Protein 3HG9 (pdb70)

Organism: Pseudomonas aeruginosa (NCBI:txid287)

Radius of gyration: 18.34 Å; Cα contacts (8 Å, |Δi|>4): 481; chains: 2; bounding box: 39×51×48 Å

InterPro domains:
  IPR009987 PilM, inner membrane [PF07419] (10-144)
  IPR041883 PilM protein, N-terminal domain [G3DSA:3.30.1300.90] (23-107)
  IPR041884 PilM protein, C-terminal domain [G3DSA:6.20.120.30] (108-145)

Sequence (239 aa):
LAEVDTLARSLLLYRSRLAEYAHANPGFSGSPADSALGLPAWFRKPVRLQGYIAAGTSYAFIASPPAGLAAAVDTGTESDLVGVRRNGQLVTRRLGATAIALPAPIPEGAVVAVKEGHHELAEVDTLARSLLLYRSRLAEYAHANPGFSGSPADSALGLPAWFRKPVRLQGYIAAGTSYAFIASPPAGLAAAVDTGTESDLVGVRRNGQLVTRRLGATAIALPAPIPEGAVVAVKEGHH

Secondary structure (DSSP, 8-state):
---THHHHHHHHHHHHHHHHHHTTS-S--S---STTTT--SS----TTEEEEESSS-EEEEESSPPTTHHHHHHHH---EEEEEESSSSEEETTTEEE-----TTS-TT-EEEEE----/----HHHHHHHHHHHHHHHHHHHHSS-S------TTTTT--SS----TTEEEEEETTEEEEEESSPPTTHHHHHHHTT--EEEEEEETTEEEETTTEEE-----TTS-TT-EEEEE----

Nearest PDB structures (foldseek):
  3hg9-assembly1_A  TM=1.008E+00  e=6.216E-23  Pseudomonas aeruginosa
  3hg9-assembly1_B  TM=9.850E-01  e=1.932E-17  Pseudomonas aeruginosa
  4noa-assembly1_A  TM=4.609E-01  e=2.774E+00  Pseudomonas aeruginosa PAO1
  3hg9-assembly1_B  TM=1.008E+00  e=1.496E-22  Pseudomonas aeruginosa
  3hg9-assembly1_A  TM=9.850E-01  e=1.201E-16  Pseudomonas aeruginosa

CATH classification: 3.30.1300.90 (+1 more: 6.20.120.30)

Structure (mmCIF, N/CA/C/O backbone):
data_3HG9
#
_entry.id   3HG9
#
_cell.length_a   64.516
_cell.length_b   64.516
_cell.length_c   143.134
_cell.angle_alpha   90.000
_cell.angle_beta   90.000
_cell.angle_gamma   120.000
#
_symmetry.space_group_name_H-M   'P 62'
#
loop_
_entity.id
_entity.type
_entity.pdbx_description
1 polymer PilM
2 non-polymer 'NICKEL (II) ION'
3 water water
#
loop_
_atom_site.group_PDB
_atom_site.id
_atom_site.type_symbol
_atom_site.label_atom_id
_atom_site.label_alt_id
_atom_site.label_comp_id
_atom_site.label_asym_id
_atom_site.label_entity_id
_atom_site.label_seq_id
_atom_site.pdbx_PDB_ins_code
_atom_site.Cartn_x
_atom_site.Cartn_y
_atom_site.Cartn_z
_atom_site.occupancy
_atom_site.B_iso_or_equiv
_atom_site.auth_seq_id
_atom_site.auth_comp_id
_atom_site.auth_asym_id
_atom_site.auth_atom_id
_atom_site.pdbx_PDB_model_num
ATOM 1 N N . LEU A 1 9 ? -15.409 41.648 -19.146 1.00 48.04 9 LEU A N 1
ATOM 2 C CA . LEU A 1 9 ? -16.612 42.162 -18.396 1.00 47.97 9 LEU A CA 1
ATOM 3 C C . LEU A 1 9 ? -17.347 41.052 -17.689 1.00 47.70 9 LEU A C 1
ATOM 4 O O . LEU A 1 9 ? -17.481 41.061 -16.452 1.00 47.16 9 LEU A O 1
ATOM 9 N N . ALA A 1 10 ? -17.826 40.099 -18.499 1.00 47.19 10 ALA A N 1
ATOM 10 C CA . ALA A 1 10 ? -18.841 39.152 -18.065 1.00 46.47 10 ALA A CA 1
ATOM 11 C C . ALA A 1 10 ? -18.235 37.803 -17.945 1.00 46.46 10 ALA A C 1
ATOM 12 O O . ALA A 1 10 ? -17.994 37.132 -18.960 1.00 47.05 10 ALA A O 1
ATOM 14 N N . GLU A 1 11 ? -17.979 37.407 -16.703 1.00 45.30 11 GLU A N 1
ATOM 15 C CA . GLU A 1 11 ? -17.655 36.037 -16.436 1.00 43.67 11 GLU A CA 1
ATOM 16 C C . GLU A 1 11 ? -18.497 35.532 -15.286 1.00 41.07 11 GLU A C 1
ATOM 17 O O . GLU A 1 11 ? -18.002 34.941 -14.338 1.00 40.09 11 GLU A O 1
ATOM 23 N N . VAL A 1 12 ? -19.793 35.782 -15.437 1.00 38.32 12 VAL A N 1
ATOM 24 C CA . VAL A 1 12 ? -20.828 34.913 -14.896 1.00 36.61 12 VAL A CA 1
ATOM 25 C C . VAL A 1 12 ? -20.822 33.594 -15.652 1.00 35.97 12 VAL A C 1
ATOM 26 O O . VAL A 1 12 ? -21.610 32.684 -15.317 1.00 33.75 12 VAL A O 1
ATOM 30 N N . ASP A 1 13 ? -19.951 33.523 -16.676 1.00 34.90 13 ASP A N 1
ATOM 31 C CA . ASP A 1 13 ? -19.715 32.290 -17.407 1.00 35.31 13 ASP A CA 1
ATOM 32 C C . ASP A 1 13 ? -19.211 31.168 -16.478 1.00 33.93 13 ASP A C 1
ATOM 33 O O . ASP A 1 13 ? -19.652 30.027 -16.598 1.00 34.90 13 ASP A O 1
ATOM 38 N N . THR A 1 14 ? -18.256 31.480 -15.613 1.00 31.86 14 THR A N 1
ATOM 39 C CA . THR A 1 14 ? -17.694 30.484 -14.709 1.00 31.13 14 THR A CA 1
ATOM 40 C C . THR A 1 14 ? -18.833 30.128 -13.759 1.00 31.40 14 THR A C 1
ATOM 41 O O . THR A 1 14 ? -18.851 29.020 -13.233 1.00 32.27 14 THR A O 1
ATOM 45 N N . LEU A 1 15 ? -19.813 31.026 -13.568 1.00 30.19 15 LEU A N 1
ATOM 46 C CA . LEU A 1 15 ? -20.906 30.677 -12.672 1.00 28.33 15 LEU A CA 1
ATOM 47 C C . LEU A 1 15 ? -21.917 29.805 -13.394 1.00 28.45 15 LEU A C 1
ATOM 48 O O . LEU A 1 15 ? -22.562 28.946 -12.783 1.00 27.65 15 LEU A O 1
ATOM 53 N N . ALA A 1 16 ? -22.042 30.011 -14.700 1.00 28.34 16 ALA A N 1
ATOM 54 C CA . ALA A 1 16 ? -22.937 29.193 -15.511 1.00 27.96 16 ALA A CA 1
ATOM 55 C C . ALA A 1 16 ? -22.386 27.775 -15.528 1.00 27.86 16 ALA A C 1
ATOM 56 O O . ALA A 1 16 ? -23.140 26.824 -15.289 1.00 27.87 16 ALA A O 1
ATOM 58 N N . ARG A 1 17 ? -21.088 27.645 -15.782 1.00 26.43 17 ARG A N 1
ATOM 59 C CA . ARG A 1 17 ? -20.452 26.344 -15.917 1.00 28.33 17 ARG A CA 1
ATOM 60 C C . ARG A 1 17 ? -20.584 25.506 -14.612 1.00 28.93 17 ARG A C 1
ATOM 61 O O . ARG A 1 17 ? -20.829 24.288 -14.617 1.00 28.58 17 ARG A O 1
ATOM 69 N N . SER A 1 18 ? -20.466 26.210 -13.480 1.00 28.14 18 SER A N 1
ATOM 70 C CA . SER A 1 18 ? -20.610 25.637 -12.137 1.00 27.65 18 SER A CA 1
ATOM 71 C C . SER A 1 18 ? -22.040 25.048 -11.894 1.00 26.73 18 SER A C 1
ATOM 72 O O . SER A 1 18 ? -22.230 23.955 -11.348 1.00 25.25 18 SER A O 1
ATOM 75 N N . LEU A 1 19 ? -23.046 25.801 -12.313 1.00 25.15 19 LEU A N 1
ATOM 76 C CA . LEU A 1 19 ? -24.393 25.304 -12.302 1.00 26.16 19 LEU A CA 1
ATOM 77 C C . LEU A 1 19 ? -24.553 24.049 -13.189 1.00 27.59 19 LEU A C 1
ATOM 78 O O . LEU A 1 19 ? -25.175 23.089 -12.742 1.00 27.74 19 LEU A O 1
ATOM 83 N N . LEU A 1 20 ? -23.993 24.048 -1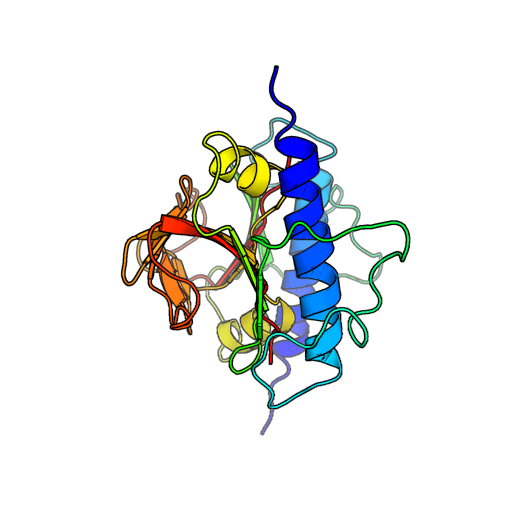4.428 1.00 28.05 20 LEU A N 1
ATOM 84 C CA . LEU A 1 20 ? -24.079 22.878 -15.361 1.00 29.25 20 LEU A CA 1
ATOM 85 C C . LEU A 1 20 ? -23.208 21.702 -14.917 1.00 29.89 20 LEU A C 1
ATOM 86 O O . LEU A 1 20 ? -23.630 20.519 -14.897 1.00 31.34 20 LEU A O 1
ATOM 91 N N . LEU A 1 21 ? -21.982 22.018 -14.555 1.00 29.61 21 LEU A N 1
ATOM 92 C CA . LEU A 1 21 ? -21.184 21.062 -13.834 1.00 30.27 21 LEU A CA 1
ATOM 93 C C . LEU A 1 21 ? -22.050 20.462 -12.706 1.00 31.28 21 LEU A C 1
ATOM 94 O O . LEU A 1 21 ? -22.188 19.200 -12.543 1.00 32.24 21 LEU A O 1
ATOM 99 N N . TYR A 1 22 ? -22.694 21.343 -11.939 1.00 31.45 22 TYR A N 1
ATOM 100 C CA . TYR A 1 22 ? -23.500 20.856 -10.794 1.00 31.43 22 TYR A CA 1
ATOM 101 C C . TYR A 1 22 ? -24.699 20.076 -11.265 1.00 30.64 22 TYR A C 1
ATOM 102 O O . TYR A 1 22 ? -24.936 19.005 -10.766 1.00 31.26 22 TYR A O 1
ATOM 111 N N . ARG A 1 23 ? -25.429 20.547 -12.279 1.00 31.93 23 ARG A N 1
ATOM 112 C CA . ARG A 1 23 ? -26.550 19.753 -12.798 1.00 31.77 23 ARG A CA 1
ATOM 113 C C . ARG A 1 23 ? -26.131 18.346 -13.303 1.00 34.14 23 ARG A C 1
ATOM 114 O O . ARG A 1 23 ? -26.840 17.339 -13.077 1.00 34.79 23 ARG A O 1
ATOM 122 N N . SER A 1 24 ? -24.961 18.246 -13.940 1.00 35.61 24 SER A N 1
ATOM 123 C CA . SER A 1 24 ? -24.491 16.913 -14.416 1.00 36.48 24 SER A CA 1
ATOM 124 C C . SER A 1 24 ? -24.400 15.808 -13.323 1.00 37.11 24 SER A C 1
ATOM 125 O O . SER A 1 24 ? -24.974 14.736 -13.519 1.00 38.19 24 SER A O 1
ATOM 128 N N . ARG A 1 25 ? -23.696 16.049 -12.201 1.00 36.86 25 ARG A N 1
ATOM 129 C CA . ARG A 1 25 ? -23.525 15.042 -11.114 1.00 37.21 25 ARG A CA 1
ATOM 130 C C . ARG A 1 25 ? -24.816 14.857 -10.326 1.00 37.57 25 ARG A C 1
ATOM 131 O O . ARG A 1 25 ? -24.955 13.918 -9.577 1.00 35.97 25 ARG A O 1
ATOM 139 N N . LEU A 1 26 ? -25.703 15.838 -10.404 1.00 38.80 26 LEU A N 1
ATOM 140 C CA . LEU A 1 26 ? -27.038 15.683 -9.905 1.00 39.91 26 LEU A CA 1
ATOM 141 C C . LEU A 1 26 ? -27.742 14.622 -10.723 1.00 41.36 26 LEU A C 1
ATOM 142 O O . LEU A 1 26 ? -28.305 13.698 -10.123 1.00 41.86 26 LEU A O 1
ATOM 147 N N . ALA A 1 27 ? -27.725 14.753 -12.067 1.00 41.58 27 ALA A N 1
ATOM 148 C CA . ALA A 1 27 ? -28.315 13.748 -12.959 1.00 42.08 27 ALA A CA 1
ATOM 149 C C . ALA A 1 27 ? -27.654 12.394 -12.705 1.00 43.37 27 ALA A C 1
ATOM 150 O O . ALA A 1 27 ? -28.331 11.405 -12.459 1.00 43.12 27 ALA A O 1
ATO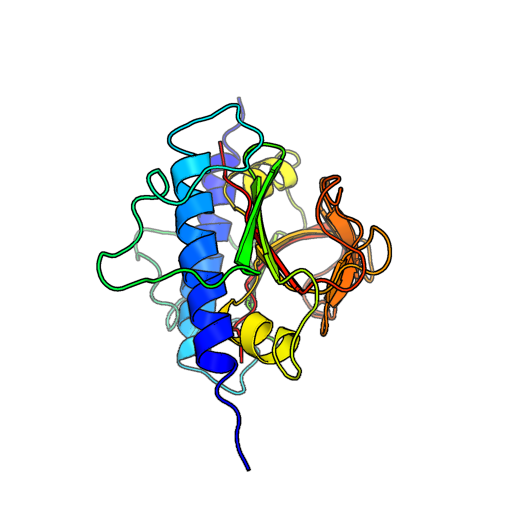M 152 N N . GLU A 1 28 ? -26.328 12.330 -12.712 1.00 44.81 28 GLU A N 1
ATOM 153 C CA . GLU A 1 28 ? -25.703 11.026 -12.532 1.00 46.61 28 GLU A CA 1
ATOM 154 C C . GLU A 1 28 ? -26.101 10.350 -11.193 1.00 46.92 28 GLU A C 1
ATOM 155 O O . GLU A 1 28 ? -25.958 9.123 -11.033 1.00 47.47 28 GLU A O 1
ATOM 161 N N . TYR A 1 29 ? -26.617 11.138 -10.252 1.00 46.68 29 TYR A N 1
ATOM 162 C CA . TYR A 1 29 ? -26.939 10.636 -8.911 1.00 46.70 29 TYR A CA 1
ATOM 163 C C . TYR A 1 29 ? -28.300 9.979 -8.966 1.00 46.11 29 TYR A C 1
ATOM 164 O O . TYR A 1 29 ? -28.458 8.829 -8.570 1.00 45.71 29 TYR A O 1
ATOM 173 N N . ALA A 1 30 ? -29.279 10.696 -9.515 1.00 46.68 30 ALA A N 1
ATOM 174 C CA . ALA A 1 30 ? -30.543 10.081 -9.931 1.00 47.15 30 ALA A CA 1
ATOM 175 C C . ALA A 1 30 ? -30.368 8.666 -10.599 1.00 48.02 30 ALA A C 1
ATOM 176 O O . ALA A 1 30 ? -30.919 7.674 -10.087 1.00 46.72 30 ALA A O 1
ATOM 178 N N . HIS A 1 31 ? -29.566 8.569 -11.679 1.00 49.65 31 HIS A N 1
ATOM 179 C CA . HIS A 1 31 ? -29.360 7.283 -12.401 1.00 51.99 31 HIS A CA 1
ATOM 180 C C . HIS A 1 31 ? -29.207 6.052 -11.462 1.00 52.37 31 HIS A C 1
ATOM 181 O O . HIS A 1 31 ? -29.600 4.935 -11.824 1.00 52.03 31 HIS A O 1
ATOM 188 N N . ALA A 1 32 ? -28.722 6.307 -10.239 1.00 53.23 32 ALA A N 1
ATOM 189 C CA . ALA A 1 32 ? -28.454 5.284 -9.218 1.00 53.58 32 ALA A CA 1
ATOM 190 C C . ALA A 1 32 ? -29.305 5.484 -7.958 1.00 53.90 32 ALA A C 1
ATOM 191 O O . ALA A 1 32 ? -29.242 4.676 -7.021 1.00 54.89 32 ALA A O 1
ATOM 193 N N . ASN A 1 33 ? -30.056 6.575 -7.893 1.00 53.75 33 ASN A N 1
ATOM 194 C CA . ASN A 1 33 ? -31.092 6.707 -6.860 1.00 53.41 33 ASN A CA 1
ATOM 195 C C . ASN A 1 33 ? -32.439 6.834 -7.510 1.00 52.94 33 ASN A C 1
ATOM 196 O O . ASN A 1 33 ? -32.974 7.941 -7.681 1.00 52.48 33 ASN A O 1
ATOM 201 N N . PRO A 1 34 ? -32.991 5.687 -7.898 1.00 52.61 34 PRO A N 1
ATOM 202 C CA . PRO A 1 34 ? -34.338 5.747 -8.411 1.00 52.67 34 PRO A CA 1
ATOM 203 C C . PRO A 1 34 ? -35.271 6.182 -7.242 1.00 53.01 34 PRO A C 1
ATOM 204 O O . PRO A 1 34 ? -34.795 6.365 -6.123 1.00 53.01 34 PRO A O 1
ATOM 208 N N . GLY A 1 35 ? -36.569 6.345 -7.514 1.00 53.44 35 GLY A N 1
ATOM 209 C CA . GLY A 1 35 ? -37.557 6.811 -6.550 1.00 53.22 35 GLY A CA 1
ATOM 210 C C . GLY A 1 35 ? -37.057 7.662 -5.396 1.00 53.40 35 GLY A C 1
ATOM 211 O O . GLY A 1 35 ? -37.257 7.296 -4.227 1.00 53.39 35 GLY A O 1
ATOM 212 N N . PHE A 1 36 ? -36.410 8.785 -5.720 1.00 53.14 36 PHE A N 1
ATOM 213 C CA . PHE A 1 36 ? -35.896 9.724 -4.713 1.00 52.75 36 PHE A CA 1
ATOM 214 C C . PHE A 1 36 ? -36.196 11.141 -5.152 1.00 51.76 36 PHE A C 1
ATOM 215 O O . PHE A 1 36 ? -36.510 11.347 -6.319 1.00 52.12 36 PHE A O 1
ATOM 223 N N . SER A 1 37 ? -36.074 12.099 -4.219 1.00 50.26 37 SER A N 1
ATOM 224 C CA . SER A 1 37 ? -36.374 13.521 -4.472 1.00 48.15 37 SER A CA 1
ATOM 225 C C . SER A 1 37 ? -35.767 14.456 -3.403 1.00 47.20 37 SER A C 1
ATOM 226 O O . SER A 1 37 ? -36.320 14.605 -2.343 1.00 46.77 37 SER A O 1
ATOM 229 N N . GLY A 1 38 ? -34.623 15.081 -3.684 1.00 47.47 38 GLY A N 1
ATOM 230 C CA . GLY A 1 38 ? -33.778 15.593 -2.584 1.00 47.52 38 GLY A CA 1
ATOM 231 C C . GLY A 1 38 ? -33.072 16.921 -2.643 1.00 46.78 38 GLY A C 1
ATOM 232 O O . GLY A 1 38 ? -33.636 17.893 -3.102 1.00 47.35 38 GLY A O 1
ATOM 233 N N . SER A 1 39 ? -31.883 16.957 -2.036 1.00 46.28 39 SER A N 1
ATOM 234 C CA . SER A 1 39 ? -30.741 17.858 -2.395 1.00 45.06 39 SER A CA 1
ATOM 235 C C . SER A 1 39 ? -29.405 17.113 -2.047 1.00 44.13 39 SER A C 1
ATOM 236 O O . SER A 1 39 ? -28.433 17.648 -1.472 1.00 42.76 39 SER A O 1
ATOM 239 N N . PRO A 1 40 ? -29.347 15.865 -2.518 1.00 43.66 40 PRO A N 1
ATOM 240 C CA . PRO A 1 40 ? -28.563 14.665 -2.200 1.00 44.46 40 PRO A CA 1
ATOM 241 C C . PRO A 1 40 ? -27.519 14.765 -1.055 1.00 45.47 40 PRO A C 1
ATOM 242 O O . PRO A 1 40 ? -27.351 13.792 -0.308 1.00 46.05 40 PRO A O 1
ATOM 246 N N . ALA A 1 41 ? -26.900 15.952 -0.932 1.00 46.42 41 ALA A N 1
ATOM 247 C CA . ALA A 1 41 ? -25.714 16.324 -0.064 1.00 46.93 41 ALA A CA 1
ATOM 248 C C . ALA A 1 41 ? -24.623 16.656 -1.047 1.00 46.27 41 ALA A C 1
ATOM 249 O O . ALA A 1 41 ? -24.785 16.407 -2.198 1.00 47.18 41 ALA A O 1
ATOM 251 N N . ASP A 1 42 ? -23.547 17.271 -0.628 1.00 47.24 42 ASP A N 1
ATOM 252 C CA . ASP A 1 42 ? -22.432 17.457 -1.563 1.00 48.35 42 ASP A CA 1
ATOM 253 C C . ASP A 1 42 ? -21.382 16.313 -1.512 1.00 48.46 42 ASP A C 1
ATOM 254 O O . ASP A 1 42 ? -20.808 15.946 -2.539 1.00 48.29 42 ASP A O 1
ATOM 259 N N . SER A 1 43 ? -21.180 15.739 -0.325 1.00 48.41 43 SER A N 1
ATOM 260 C CA . SER A 1 43 ? -20.778 14.337 -0.259 1.00 48.79 43 SER A CA 1
ATOM 261 C C . SER A 1 43 ? -21.961 13.508 -0.800 1.00 49.06 43 SER A C 1
ATOM 262 O O . SER A 1 43 ? -23.137 13.922 -0.654 1.00 50.78 43 SER A O 1
ATOM 265 N N . ALA A 1 44 ? -21.668 12.343 -1.398 1.00 48.06 44 ALA A N 1
ATOM 266 C CA . ALA A 1 44 ? -22.657 11.498 -2.103 1.00 46.14 44 ALA A CA 1
ATOM 267 C C . ALA A 1 44 ? -22.728 11.912 -3.575 1.00 46.49 44 ALA A C 1
ATOM 268 O O . ALA A 1 44 ? -22.857 11.052 -4.451 1.00 46.79 44 ALA A O 1
ATOM 270 N N . LEU A 1 45 ? -22.610 13.217 -3.857 1.00 46.76 45 LEU A N 1
ATOM 271 C CA . LEU A 1 45 ? -22.590 13.741 -5.270 1.00 46.24 45 LEU A CA 1
ATOM 272 C C . LEU A 1 45 ? -21.355 13.479 -6.115 1.00 47.21 45 LEU A C 1
ATOM 273 O O . LEU A 1 45 ? -21.491 13.319 -7.330 1.00 48.55 45 LEU A O 1
ATOM 278 N N . GLY A 1 46 ? -20.157 13.492 -5.531 1.00 48.02 46 GLY A N 1
ATOM 279 C CA . GLY A 1 46 ? -18.938 13.110 -6.309 1.00 47.67 46 GLY A CA 1
ATOM 280 C C . GLY A 1 46 ? -18.195 14.279 -6.972 1.00 48.17 46 GLY A C 1
ATOM 281 O O . GLY A 1 46 ? -17.247 14.082 -7.765 1.00 48.44 46 GLY A O 1
ATOM 282 N N . LEU A 1 47 ? -18.640 15.494 -6.635 1.00 47.46 47 LEU A N 1
ATOM 283 C CA . LEU A 1 47 ? -18.101 16.722 -7.152 1.00 46.86 47 LEU A CA 1
ATOM 284 C C . LEU A 1 47 ? -16.603 16.969 -6.801 1.00 46.48 47 LEU A C 1
ATOM 285 O O . LEU A 1 47 ? -16.207 16.798 -5.658 1.00 47.19 47 LEU A O 1
ATOM 290 N N . PRO A 1 48 ? -15.800 17.428 -7.794 1.00 45.68 48 PRO A N 1
ATOM 291 C CA . PRO A 1 48 ? -14.337 17.551 -7.942 1.00 44.86 48 PRO A CA 1
ATOM 292 C C . PRO A 1 48 ? -13.484 17.471 -6.705 1.00 44.26 48 PRO A C 1
ATOM 293 O O . PRO A 1 48 ? -12.436 16.762 -6.694 1.00 44.99 48 PRO A O 1
ATOM 297 N N . ALA A 1 49 ? -13.889 18.223 -5.691 1.00 43.26 49 ALA A N 1
ATOM 298 C CA . ALA A 1 49 ? -13.175 18.274 -4.401 1.00 42.49 49 ALA A CA 1
ATOM 299 C C . ALA A 1 49 ? -12.548 19.645 -4.284 1.00 41.11 49 ALA A C 1
ATOM 300 O O . ALA A 1 49 ? -12.653 20.281 -3.238 1.00 39.85 49 ALA A O 1
ATOM 302 N N . TRP A 1 50 ? -11.896 20.062 -5.385 1.00 40.41 50 TRP A N 1
ATOM 303 C CA . TRP A 1 50 ? -11.380 21.435 -5.603 1.00 38.91 50 TRP A CA 1
ATOM 304 C C . TRP A 1 50 ? -12.468 22.488 -5.885 1.00 38.40 50 TRP A C 1
ATOM 305 O O . TRP A 1 50 ? -12.211 23.692 -5.844 1.00 38.43 50 TRP A O 1
ATOM 316 N N . PHE A 1 51 ? -13.667 22.007 -6.188 1.00 37.88 51 PHE A N 1
ATOM 317 C CA . PHE A 1 51 ? -14.861 22.815 -6.528 1.00 37.25 51 PHE A CA 1
ATOM 318 C C . PHE A 1 51 ? -15.633 23.102 -5.300 1.00 37.01 51 PHE A C 1
ATOM 319 O O . PHE A 1 51 ? -16.039 22.152 -4.562 1.00 36.29 51 PHE A O 1
ATOM 327 N N . ARG A 1 52 ? -15.853 24.391 -5.087 1.00 36.55 52 ARG A N 1
ATOM 328 C CA . ARG A 1 52 ? -16.460 24.843 -3.844 1.00 37.64 52 ARG A CA 1
ATOM 329 C C . ARG A 1 52 ? -17.803 25.501 -4.219 1.00 37.54 52 ARG A C 1
ATOM 330 O O . ARG A 1 52 ? -17.812 26.565 -4.864 1.00 37.39 52 ARG A O 1
ATOM 338 N N . LYS A 1 53 ? -18.919 24.819 -3.858 1.00 37.29 53 LYS A N 1
ATOM 339 C CA . LYS A 1 53 ? -20.256 25.101 -4.416 1.00 37.43 53 LYS A CA 1
ATOM 340 C C . LYS A 1 53 ? -20.851 26.360 -3.784 1.00 37.42 53 LYS A C 1
ATOM 341 O O . LYS A 1 53 ? -21.205 26.348 -2.607 1.00 36.89 53 LYS A O 1
ATOM 347 N N . PRO A 1 54 ? -20.983 27.448 -4.570 1.00 36.73 54 PRO A N 1
ATOM 348 C CA . PRO A 1 54 ? -21.559 28.657 -4.025 1.00 36.07 54 PRO A CA 1
ATOM 349 C C . PRO A 1 54 ? -22.954 28.399 -3.410 1.00 36.39 54 PRO A C 1
ATOM 350 O O . PRO A 1 54 ? -23.986 28.413 -4.105 1.00 37.20 54 PRO A O 1
ATOM 354 N N . VAL A 1 55 ? -23.010 28.153 -2.115 1.00 35.48 55 VAL A N 1
ATOM 355 C CA . VAL A 1 55 ? -24.297 28.200 -1.455 1.00 35.00 55 VAL A CA 1
ATOM 356 C C . VAL A 1 55 ? -25.120 29.252 -2.219 1.00 34.97 55 VAL A C 1
ATOM 357 O O . VAL A 1 55 ? -24.622 30.346 -2.393 1.00 36.77 55 VAL A O 1
ATOM 361 N N . ARG A 1 56 ? -26.327 28.929 -2.689 1.00 32.85 56 ARG A N 1
ATOM 362 C CA . ARG A 1 56 ? -27.154 29.768 -3.597 1.00 33.06 56 ARG A CA 1
ATOM 363 C C . ARG A 1 56 ? -27.322 29.012 -4.938 1.00 33.88 56 ARG A C 1
ATOM 364 O O . ARG A 1 56 ? -28.277 29.241 -5.708 1.00 35.06 56 ARG A O 1
ATOM 372 N N . LEU A 1 57 ? -26.413 28.076 -5.153 1.00 31.73 57 LEU A N 1
ATOM 373 C CA . LEU A 1 57 ? -26.520 27.083 -6.184 1.00 31.65 57 LEU A CA 1
ATOM 374 C C . LEU A 1 57 ? -27.129 25.818 -5.595 1.00 30.37 57 LEU A C 1
ATOM 375 O O . LEU A 1 57 ? -26.433 25.001 -4.957 1.00 29.86 57 LEU A O 1
ATOM 380 N N . GLN A 1 58 ? -28.410 25.631 -5.836 1.00 29.15 58 GLN A N 1
ATOM 381 C CA . GLN A 1 58 ? -29.123 24.518 -5.222 1.00 29.16 58 GLN A CA 1
ATOM 382 C C . GLN A 1 58 ? -29.555 23.430 -6.148 1.00 28.99 58 GLN A C 1
ATOM 383 O O . GLN A 1 58 ? -29.627 23.596 -7.327 1.00 28.27 58 GLN A O 1
ATOM 389 N N . GLY A 1 59 ? -29.912 22.286 -5.605 1.00 31.65 59 GLY A N 1
ATOM 390 C CA . GLY A 1 59 ? -30.449 21.230 -6.473 1.00 32.87 59 GLY A CA 1
ATOM 391 C C . GLY A 1 59 ? -31.537 20.355 -5.906 1.00 34.23 59 GLY A C 1
ATOM 392 O O . GLY A 1 59 ? -31.689 20.239 -4.684 1.00 34.10 59 GLY A O 1
ATOM 393 N N . TYR A 1 60 ? -32.305 19.753 -6.814 1.00 35.64 60 TYR A N 1
ATOM 394 C CA . TYR A 1 60 ? -33.454 18.944 -6.456 1.00 37.09 60 TYR A CA 1
ATOM 395 C C . TYR A 1 60 ? -33.804 17.892 -7.482 1.00 38.34 60 TYR A C 1
ATOM 396 O O . TYR A 1 60 ? -34.171 18.215 -8.600 1.00 39.63 60 TYR A O 1
ATOM 405 N N . ILE A 1 61 ? -33.757 16.635 -7.072 1.00 39.42 61 ILE A N 1
ATOM 406 C CA . ILE A 1 61 ? -34.302 15.543 -7.852 1.00 40.30 61 ILE A CA 1
ATOM 407 C C . ILE A 1 61 ? -35.733 15.257 -7.412 1.00 42.38 61 ILE A C 1
ATOM 408 O O . ILE A 1 61 ? -35.984 15.009 -6.227 1.00 41.77 61 ILE A O 1
ATOM 413 N N . ALA A 1 62 ? -36.657 15.311 -8.378 1.00 44.04 62 ALA A N 1
ATOM 414 C CA . ALA A 1 62 ? -38.099 15.260 -8.142 1.00 45.15 62 ALA A CA 1
ATOM 415 C C . ALA A 1 62 ? -38.654 14.258 -9.110 1.00 46.23 62 ALA A C 1
ATOM 416 O O . ALA A 1 62 ? -38.418 14.389 -10.324 1.00 46.99 62 ALA A O 1
ATOM 418 N N . ALA A 1 63 ? -39.377 13.265 -8.582 1.00 46.81 63 ALA A N 1
ATOM 419 C CA . ALA A 1 63 ? -39.707 12.001 -9.273 1.00 46.47 63 ALA A CA 1
ATOM 420 C C . ALA A 1 63 ? -38.443 11.363 -9.881 1.00 47.03 63 ALA A C 1
ATOM 421 O O . ALA A 1 63 ? -38.271 10.106 -9.871 1.00 47.57 63 ALA A O 1
ATOM 423 N N . GLY A 1 64 ? -37.551 12.255 -10.346 1.00 45.40 64 GLY A N 1
ATOM 424 C CA . GLY A 1 64 ? -36.437 11.947 -11.257 1.00 43.82 64 GLY A CA 1
ATOM 425 C C . GLY A 1 64 ? -36.475 12.969 -12.409 1.00 42.38 64 GLY A C 1
ATOM 426 O O . GLY A 1 64 ? -37.493 13.061 -13.171 1.00 42.96 64 GLY A O 1
ATOM 427 N N . THR A 1 65 ? -35.383 13.705 -12.558 1.00 38.92 65 THR A N 1
ATOM 428 C CA . THR A 1 65 ? -35.394 14.986 -13.241 1.00 37.65 65 THR A CA 1
ATOM 429 C C . THR A 1 65 ? -34.653 16.059 -12.426 1.00 36.97 65 THR A C 1
ATOM 430 O O . THR A 1 65 ? -35.162 16.617 -11.438 1.00 38.03 65 THR A O 1
ATOM 434 N N . SER A 1 66 ? -33.422 16.319 -12.825 1.00 34.98 66 SER A N 1
ATOM 435 C CA . SER A 1 66 ? -32.582 17.241 -12.103 1.00 33.63 66 SER A CA 1
ATOM 436 C C . SER A 1 66 ? -32.884 18.660 -12.435 1.00 32.93 66 SER A C 1
ATOM 437 O O . SER A 1 66 ? -32.970 19.019 -13.597 1.00 30.78 66 SER A O 1
ATOM 440 N N . TYR A 1 67 ? -32.992 19.460 -11.366 1.00 32.35 67 TYR A N 1
ATOM 441 C CA . TYR A 1 67 ? -33.217 20.868 -11.452 1.00 32.46 67 TYR A CA 1
ATOM 442 C C . TYR A 1 67 ? -32.049 21.463 -10.693 1.00 33.87 67 TYR A C 1
ATOM 443 O O . TYR A 1 67 ? -31.796 21.102 -9.544 1.00 33.57 67 TYR A O 1
ATOM 452 N N . ALA A 1 68 ? -31.295 22.341 -11.339 1.00 34.54 68 ALA A N 1
ATOM 453 C CA . ALA A 1 68 ? -30.232 23.051 -10.640 1.00 34.28 68 ALA A CA 1
ATOM 454 C C . ALA A 1 68 ? -30.566 24.544 -10.747 1.00 34.55 68 ALA A C 1
ATOM 455 O O . ALA A 1 68 ? -30.925 25.014 -11.864 1.00 34.62 68 ALA A O 1
ATOM 457 N N . PHE A 1 69 ? -30.496 25.277 -9.631 1.00 33.86 69 PHE A N 1
ATOM 458 C CA . PHE A 1 69 ? -30.958 26.634 -9.674 1.00 34.33 69 PHE A CA 1
ATOM 459 C C . PHE A 1 69 ? -30.242 27.631 -8.851 1.00 35.51 69 PHE A C 1
ATOM 460 O O . PHE A 1 69 ? -29.541 27.288 -7.905 1.00 34.82 69 PHE A O 1
ATOM 468 N N . ILE A 1 70 ? -30.445 28.878 -9.254 1.00 36.40 70 ILE A N 1
ATOM 469 C CA . ILE A 1 70 ? -29.942 30.029 -8.547 1.00 38.04 70 ILE A CA 1
ATOM 470 C C . ILE A 1 70 ? -31.067 31.037 -8.337 1.00 39.40 70 ILE A C 1
ATOM 471 O O . ILE A 1 70 ? -31.464 31.735 -9.243 1.00 39.98 70 ILE A O 1
ATOM 476 N N . ALA A 1 71 ? -31.522 31.115 -7.104 1.00 42.42 71 ALA A N 1
ATOM 477 C CA . ALA A 1 71 ? -32.671 31.920 -6.685 1.00 45.36 71 ALA A CA 1
ATOM 478 C C . ALA A 1 71 ? -32.603 33.479 -6.794 1.00 46.72 71 ALA A C 1
ATOM 479 O O . ALA A 1 71 ? -33.623 34.137 -7.019 1.00 48.08 71 ALA A O 1
ATOM 481 N N . SER A 1 72 ? -31.441 34.089 -6.649 1.00 48.13 72 SER A N 1
ATOM 482 C CA . SER A 1 72 ? -31.427 35.557 -6.739 1.00 48.74 72 SER A CA 1
ATOM 483 C C . SER A 1 72 ? -30.471 35.913 -7.820 1.00 47.93 72 SER A C 1
ATOM 484 O O . SER A 1 72 ? -29.522 36.648 -7.595 1.00 48.47 72 SER A O 1
ATOM 487 N N . PRO A 1 73 ? -30.739 35.414 -9.023 1.00 48.02 73 PRO A N 1
ATOM 488 C CA . PRO A 1 73 ? -29.628 35.200 -9.933 1.00 46.79 73 PRO A CA 1
ATOM 489 C C . PRO A 1 73 ? -29.137 36.509 -10.569 1.00 46.28 73 PRO A C 1
ATOM 490 O O . PRO A 1 73 ? -29.948 37.310 -11.015 1.00 46.77 73 PRO A O 1
ATOM 494 N N . PRO A 1 74 ? -27.811 36.754 -10.544 1.00 45.88 74 PRO A N 1
ATOM 495 C CA . PRO A 1 74 ? -27.167 37.880 -11.200 1.00 45.44 74 PRO A CA 1
ATOM 496 C C . PRO A 1 74 ? -27.616 38.009 -12.616 1.00 45.52 74 PRO A C 1
ATOM 497 O O . PRO A 1 74 ? -27.664 37.007 -13.331 1.00 46.41 74 PRO A O 1
ATOM 501 N N . ALA A 1 75 ? -27.935 39.219 -13.054 1.00 45.74 75 ALA A N 1
ATOM 502 C CA . ALA A 1 75 ? -28.298 39.388 -14.454 1.00 45.98 75 ALA A CA 1
ATOM 503 C C . ALA A 1 75 ? -27.090 38.922 -15.264 1.00 45.74 75 ALA A C 1
ATOM 504 O O . ALA A 1 75 ? -25.976 38.893 -14.734 1.00 46.07 75 ALA A O 1
ATOM 506 N N . GLY A 1 76 ? -27.298 38.502 -16.513 1.00 46.05 76 GLY A N 1
ATOM 507 C CA . GLY A 1 76 ? -26.207 37.860 -17.311 1.00 44.90 76 GLY A CA 1
ATOM 508 C C . GLY A 1 76 ? -26.177 36.328 -17.208 1.00 43.76 76 GLY A C 1
ATOM 509 O O . GLY A 1 76 ? -25.707 35.655 -18.095 1.00 44.27 76 GLY A O 1
ATOM 510 N N . LEU A 1 77 ? -26.721 35.777 -16.144 1.00 43.82 77 LEU A N 1
ATOM 511 C CA . LEU A 1 77 ? -26.663 34.327 -15.904 1.00 44.55 77 LEU A CA 1
ATOM 5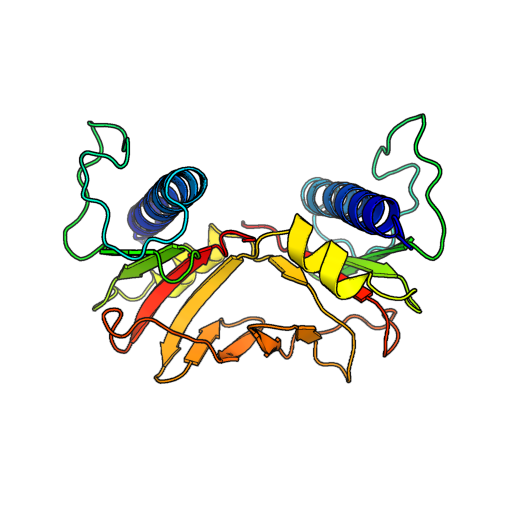12 C C . LEU A 1 77 ? -27.659 33.519 -16.751 1.00 44.99 77 LEU A C 1
ATOM 513 O O . LEU A 1 77 ? -27.274 32.454 -17.302 1.00 45.79 77 LEU A O 1
ATOM 518 N N . ALA A 1 78 ? -28.909 34.015 -16.864 1.00 44.02 78 ALA A N 1
ATOM 519 C CA . ALA A 1 78 ? -29.950 33.405 -17.762 1.00 42.34 78 ALA A CA 1
ATOM 520 C C . ALA A 1 78 ? -29.375 33.098 -19.099 1.00 41.43 78 ALA A C 1
ATOM 521 O O . ALA A 1 78 ? -29.486 31.965 -19.572 1.00 42.32 78 ALA A O 1
ATOM 523 N N . ALA A 1 79 ? -28.749 34.122 -19.675 1.00 40.07 79 ALA A N 1
ATOM 524 C CA . ALA A 1 79 ? -28.004 34.067 -20.927 1.00 39.33 79 ALA A CA 1
ATOM 525 C C . ALA A 1 79 ? -26.820 33.124 -20.857 1.00 39.73 79 ALA A C 1
ATOM 526 O O . ALA A 1 79 ? -26.677 32.213 -21.718 1.00 39.11 79 ALA A O 1
ATOM 528 N N . ALA A 1 80 ? -25.980 33.301 -19.826 1.00 39.80 80 ALA A N 1
ATOM 529 C CA . ALA A 1 80 ? -24.773 32.463 -19.746 1.00 40.16 80 ALA A CA 1
ATOM 530 C C . ALA A 1 80 ? -25.134 30.988 -19.669 1.00 40.22 80 ALA A C 1
ATOM 531 O O . ALA A 1 80 ? -24.410 30.145 -20.198 1.00 40.85 80 ALA A O 1
ATOM 533 N N . VAL A 1 81 ? -26.275 30.663 -19.076 1.00 40.46 81 VAL A N 1
ATOM 534 C CA . VAL A 1 81 ? -26.577 29.243 -18.911 1.00 40.04 81 VAL A CA 1
ATOM 535 C C . VAL A 1 81 ? -27.195 28.647 -20.158 1.00 41.17 81 VAL A C 1
ATOM 536 O O . VAL A 1 81 ? -26.929 27.491 -20.544 1.00 40.94 81 VAL A O 1
ATOM 540 N N . ASP A 1 82 ? -28.039 29.442 -20.777 1.00 42.14 82 ASP A N 1
ATOM 541 C CA . ASP A 1 82 ? -28.820 28.985 -21.889 1.00 43.91 82 ASP A CA 1
ATOM 542 C C . ASP A 1 82 ? -27.765 28.644 -22.963 1.00 44.44 82 ASP A C 1
ATOM 543 O O . ASP A 1 82 ? -27.721 27.541 -23.535 1.00 44.67 82 ASP A O 1
ATOM 548 N N . THR A 1 83 ? -26.834 29.562 -23.132 1.00 44.74 83 THR A N 1
ATOM 549 C CA . THR A 1 83 ? -25.755 29.454 -24.116 1.00 45.95 83 THR A CA 1
ATOM 550 C C . THR A 1 83 ? -24.731 28.275 -23.936 1.00 45.57 83 THR A C 1
ATOM 551 O O . THR A 1 83 ? -24.155 27.768 -24.901 1.00 45.10 83 THR A O 1
ATOM 555 N N . GLY A 1 84 ? -24.486 27.840 -22.703 1.00 45.43 84 GLY A N 1
ATOM 556 C CA . GLY A 1 84 ? -23.573 26.713 -22.465 1.00 44.32 84 GLY A CA 1
ATOM 557 C C . GLY A 1 84 ? -24.286 25.369 -22.511 1.00 44.70 84 GLY A C 1
ATOM 558 O O . GLY A 1 84 ? -23.641 24.296 -22.361 1.00 43.91 84 GLY A O 1
ATOM 559 N N . THR A 1 85 ? -25.613 25.417 -22.680 1.00 44.72 85 THR A N 1
ATOM 560 C CA . THR A 1 85 ? -26.435 24.201 -22.826 1.00 45.44 85 THR A CA 1
ATOM 561 C C . THR A 1 85 ? -26.968 24.071 -24.240 1.00 46.02 85 THR A C 1
ATOM 562 O O . THR A 1 85 ? -27.012 25.050 -25.019 1.00 46.51 85 THR A O 1
ATOM 566 N N . GLU A 1 86 ? -27.423 22.880 -24.580 1.00 45.65 86 GLU A N 1
ATOM 567 C CA . GLU A 1 86 ? -28.089 22.817 -25.832 1.00 46.44 86 GLU A CA 1
ATOM 568 C C . GLU A 1 86 ? -29.598 23.013 -25.633 1.00 45.71 86 GLU A C 1
ATOM 569 O O . GLU A 1 86 ? -30.109 24.188 -25.730 1.00 47.08 86 GLU A O 1
ATOM 575 N N . SER A 1 87 ? -30.284 21.911 -25.311 1.00 42.38 87 SER A N 1
ATOM 576 C CA . SER A 1 87 ? -31.757 21.869 -25.287 1.00 39.37 87 SER A CA 1
ATOM 577 C C . SER A 1 87 ? -32.167 20.773 -26.255 1.00 37.50 87 SER A C 1
ATOM 578 O O . SER A 1 87 ? -31.552 20.579 -27.321 1.00 35.39 87 SER A O 1
ATOM 581 N N . ASP A 1 88 ? -33.137 19.977 -25.823 1.00 35.21 88 ASP A N 1
ATOM 582 C CA . ASP A 1 88 ? -33.351 18.705 -26.480 1.00 34.13 88 ASP A CA 1
ATOM 583 C C . ASP A 1 88 ? -34.714 18.334 -26.103 1.00 32.43 88 ASP A C 1
ATOM 584 O O . ASP A 1 88 ? -34.960 18.137 -24.917 1.00 33.30 88 ASP A O 1
ATOM 589 N N . LEU A 1 89 ? -35.581 18.231 -27.102 1.00 30.47 89 LEU A N 1
ATOM 590 C CA . LEU A 1 89 ? -36.967 17.891 -26.881 1.00 31.26 89 LEU A CA 1
ATOM 591 C C . LEU A 1 89 ? -37.461 16.871 -27.844 1.00 31.64 89 LEU A C 1
ATOM 592 O O . LEU A 1 89 ? -36.812 16.622 -28.887 1.00 33.36 89 LEU A O 1
ATOM 597 N N . VAL A 1 90 ? -38.615 16.299 -27.493 1.00 30.76 90 VAL A N 1
ATOM 598 C CA . VAL A 1 90 ? -39.327 15.341 -28.319 1.00 31.06 90 VAL A CA 1
ATOM 599 C C . VAL A 1 90 ? -40.831 15.674 -28.327 1.00 31.74 90 VAL A C 1
ATOM 600 O O . VAL A 1 90 ? -41.423 15.910 -27.238 1.00 31.24 90 VAL A O 1
ATOM 604 N N . GLY A 1 91 ? -41.449 15.684 -29.512 1.00 31.93 91 GLY A N 1
ATOM 605 C CA . GLY A 1 91 ? -42.923 15.520 -29.584 1.00 34.35 91 GLY A CA 1
ATOM 606 C C . GLY A 1 91 ? -43.525 15.331 -30.985 1.00 36.22 91 GLY A C 1
ATOM 607 O O . GLY A 1 91 ? -42.937 14.659 -31.847 1.00 35.78 91 GLY A O 1
ATOM 608 N N . VAL A 1 92 ? -44.702 15.913 -31.229 1.00 37.84 92 VAL A N 1
ATOM 609 C CA . VAL A 1 92 ? -45.375 15.770 -32.546 1.00 39.36 92 VAL A CA 1
ATOM 610 C C . VAL A 1 92 ? -45.824 17.119 -33.018 1.00 40.97 92 VAL A C 1
ATOM 611 O O . VAL A 1 92 ? -46.212 17.956 -32.185 1.00 41.50 92 VAL A O 1
ATOM 615 N N . ARG A 1 93 ? -45.761 17.342 -34.329 1.00 43.06 93 ARG A N 1
ATOM 616 C CA . ARG A 1 93 ? -46.229 18.624 -34.908 1.00 46.02 93 ARG A CA 1
ATOM 617 C C . ARG A 1 93 ? -47.776 18.814 -34.834 1.00 48.04 93 ARG A C 1
ATOM 618 O O . ARG A 1 93 ? -48.538 18.145 -35.578 1.00 49.41 93 ARG A O 1
ATOM 626 N N . ARG A 1 94 ? -48.232 19.716 -33.950 1.00 49.52 94 ARG A N 1
ATOM 627 C CA . ARG A 1 94 ? -49.673 20.053 -33.820 1.00 50.94 94 ARG A CA 1
ATOM 628 C C . ARG A 1 94 ? -49.972 21.277 -32.928 1.00 52.80 94 ARG A C 1
ATOM 629 O O . ARG A 1 94 ? -49.905 21.218 -31.683 1.00 53.24 94 ARG A O 1
ATOM 637 N N . ASN A 1 95 ? -50.262 22.415 -33.555 1.00 54.33 95 ASN A N 1
ATOM 638 C CA . ASN A 1 95 ? -50.039 22.607 -34.969 1.00 54.79 95 ASN A CA 1
ATOM 639 C C . ASN A 1 95 ? -49.157 23.830 -35.076 1.00 54.95 95 ASN A C 1
ATOM 640 O O . ASN A 1 95 ? -49.529 24.925 -34.623 1.00 55.33 95 ASN A O 1
ATOM 645 N N . GLY A 1 96 ? -47.979 23.627 -35.654 1.00 54.73 96 GLY A N 1
ATOM 646 C CA . GLY A 1 96 ? -46.931 24.641 -35.647 1.00 54.55 96 GLY A CA 1
ATOM 647 C C . GLY A 1 96 ? -46.199 24.634 -34.319 1.00 53.95 96 GLY A C 1
ATOM 648 O O . GLY A 1 96 ? -45.050 25.114 -34.222 1.00 54.80 96 GLY A O 1
ATOM 649 N N . GLN A 1 97 ? -46.879 24.079 -33.307 1.00 52.40 97 GLN A N 1
ATOM 650 C CA . GLN A 1 97 ? -46.350 23.918 -31.931 1.00 50.61 97 GLN A CA 1
ATOM 651 C C . GLN A 1 97 ? -45.902 22.490 -31.740 1.00 49.70 97 GLN A C 1
ATOM 652 O O . GLN A 1 97 ? -46.504 21.554 -32.325 1.00 49.20 97 GLN A O 1
ATOM 658 N N . LEU A 1 98 ? -44.905 22.301 -30.885 1.00 48.39 98 LEU A N 1
ATOM 659 C CA . LEU A 1 98 ? -44.489 20.933 -30.533 1.00 48.22 98 LEU A CA 1
ATOM 660 C C . LEU A 1 98 ? -45.269 20.399 -29.367 1.00 47.82 98 LEU A C 1
ATOM 661 O O . LEU A 1 98 ? -45.331 21.028 -28.330 1.00 48.57 98 LEU A O 1
ATOM 666 N N . VAL A 1 99 ? -45.845 19.221 -29.527 1.00 47.94 99 VAL A N 1
ATOM 667 C CA . VAL A 1 99 ? -46.699 18.669 -28.501 1.00 47.64 99 VAL A CA 1
ATOM 668 C C . VAL A 1 99 ? -45.930 17.586 -27.819 1.00 48.86 99 VAL A C 1
ATOM 669 O O . VAL A 1 99 ? -45.629 16.564 -28.405 1.00 48.50 99 VAL A O 1
ATOM 673 N N . THR A 1 100 ? -45.600 17.795 -26.563 1.00 50.35 100 THR A N 1
ATOM 674 C CA . THR A 1 100 ? -44.821 16.794 -25.891 1.00 51.81 100 THR A CA 1
ATOM 675 C C . THR A 1 100 ? -45.396 16.395 -24.537 1.00 53.06 100 THR A C 1
ATOM 676 O O . THR A 1 100 ? -45.752 17.253 -23.690 1.00 54.09 100 THR A O 1
ATOM 680 N N . ARG A 1 101 ? -45.501 15.095 -24.325 1.00 53.32 101 ARG A N 1
ATOM 681 C CA . ARG A 1 101 ? -45.999 14.641 -23.055 1.00 54.45 101 ARG A CA 1
ATOM 682 C C . ARG A 1 101 ? -45.078 15.056 -21.897 1.00 55.54 101 ARG A C 1
ATOM 683 O O . ARG A 1 101 ? -43.886 15.340 -22.081 1.00 55.40 101 ARG A O 1
ATOM 691 N N . ARG A 1 102 ? -45.674 15.094 -20.705 1.00 56.75 102 ARG A N 1
ATOM 692 C CA . ARG A 1 102 ? -45.027 15.521 -19.453 1.00 57.57 102 ARG A CA 1
ATOM 693 C C . ARG A 1 102 ? -44.634 16.997 -19.455 1.00 57.43 102 ARG A C 1
ATOM 694 O O . ARG A 1 102 ? -44.251 17.523 -18.371 1.00 58.89 102 ARG A O 1
ATOM 702 N N . LEU A 1 103 ? -44.760 17.662 -20.622 1.00 55.41 103 LEU A N 1
ATOM 703 C CA . LEU A 1 103 ? -44.226 19.024 -20.818 1.00 53.94 103 LEU A CA 1
ATOM 704 C C . LEU A 1 103 ? -45.184 20.048 -21.476 1.00 53.23 103 LEU A C 1
ATOM 705 O O . LEU A 1 103 ? -44.810 21.221 -21.692 1.00 52.01 103 LEU A O 1
ATOM 710 N N . GLY A 1 104 ? -46.420 19.619 -21.750 1.00 52.56 104 GLY A N 1
ATOM 711 C CA . GLY A 1 104 ? -47.375 20.444 -22.490 1.00 51.98 104 GLY A CA 1
ATOM 712 C C . GLY A 1 104 ? -46.821 20.864 -23.858 1.00 52.06 104 GLY A C 1
ATOM 713 O O . GLY A 1 104 ? -45.692 20.499 -24.247 1.00 51.50 104 GLY A O 1
ATOM 714 N N . ALA A 1 105 ? -47.633 21.641 -24.588 1.00 52.04 105 ALA A N 1
ATOM 715 C CA . ALA A 1 105 ? -47.300 22.153 -25.927 1.00 50.74 105 ALA A CA 1
ATOM 716 C C . ALA A 1 105 ? -46.250 23.251 -25.804 1.00 50.46 105 ALA A C 1
ATOM 717 O O . ALA A 1 105 ? -46.403 24.127 -24.976 1.00 49.35 105 ALA A O 1
ATOM 719 N N . THR A 1 106 ? -45.176 23.161 -26.594 1.00 50.37 106 THR A N 1
ATOM 720 C CA . THR A 1 106 ? -44.106 24.177 -26.654 1.00 50.68 106 THR A CA 1
ATOM 721 C C . THR A 1 106 ? -44.144 24.844 -28.073 1.00 51.22 106 THR A C 1
ATOM 722 O O . THR A 1 106 ? -44.193 24.123 -29.095 1.00 51.45 106 THR A O 1
ATOM 726 N N . ALA A 1 107 ? -44.146 26.184 -28.175 1.00 50.67 107 ALA A N 1
ATOM 727 C CA . ALA A 1 107 ? -44.082 26.819 -29.530 1.00 50.37 107 ALA A CA 1
ATOM 728 C C . ALA A 1 107 ? -42.656 27.151 -30.024 1.00 50.41 107 ALA A C 1
ATOM 729 O O . ALA A 1 107 ? -42.158 28.257 -29.788 1.00 50.80 107 ALA A O 1
ATOM 731 N N . ILE A 1 108 ? -42.006 26.186 -30.681 1.00 49.79 108 ILE A N 1
ATOM 732 C CA . ILE A 1 108 ? -40.768 26.410 -31.409 1.00 49.52 108 ILE A CA 1
ATOM 733 C C . ILE A 1 108 ? -41.183 26.751 -32.826 1.00 49.44 108 ILE A C 1
ATOM 734 O O . ILE A 1 108 ? -42.289 26.382 -33.264 1.00 48.49 108 ILE A O 1
ATOM 739 N N . ALA A 1 109 ? -40.277 27.457 -33.515 1.00 49.39 109 ALA A N 1
ATOM 740 C CA . ALA A 1 109 ? -40.322 27.732 -34.965 1.00 48.90 109 ALA A CA 1
ATOM 741 C C . ALA A 1 109 ? -40.255 26.463 -35.793 1.00 48.15 109 ALA A C 1
ATOM 742 O O . ALA A 1 109 ? -39.157 26.092 -36.153 1.00 48.68 109 ALA A O 1
ATOM 744 N N . LEU A 1 110 ? -41.345 25.784 -36.138 1.00 46.83 110 LEU A N 1
ATOM 745 C CA . LEU A 1 110 ? -41.094 24.488 -36.773 1.00 45.41 110 LEU A CA 1
ATOM 746 C C . LEU A 1 110 ? -40.857 24.589 -38.312 1.00 45.22 110 LEU A C 1
ATOM 747 O O . LEU A 1 110 ? -41.798 24.711 -39.065 1.00 44.48 110 LEU A O 1
ATOM 752 N N . PRO A 1 111 ? -39.583 24.513 -38.762 1.00 44.50 111 PRO A N 1
ATOM 753 C CA . PRO A 1 111 ? -39.216 24.701 -40.141 1.00 44.10 111 PRO A CA 1
ATOM 754 C C . PRO A 1 111 ? -40.315 24.221 -41.104 1.00 43.29 111 PRO A C 1
ATOM 755 O O . PRO A 1 111 ? -41.106 23.337 -40.768 1.00 43.49 111 PRO A O 1
ATOM 759 N N . ALA A 1 112 ? -40.329 24.803 -42.289 1.00 41.60 112 ALA A N 1
ATOM 760 C CA . ALA A 1 112 ? -41.312 24.504 -43.336 1.00 40.71 112 ALA A CA 1
ATOM 761 C C . ALA A 1 112 ? -41.697 22.990 -43.595 1.00 40.10 112 ALA A C 1
ATOM 762 O O . ALA A 1 112 ? -42.901 22.661 -43.640 1.00 40.29 112 ALA A O 1
ATOM 764 N N . PRO A 1 113 ? -40.698 22.079 -43.744 1.00 38.98 113 PRO A N 1
ATOM 765 C CA . PRO A 1 113 ? -40.873 20.675 -44.128 1.00 39.37 113 PRO A CA 1
ATOM 766 C C . PRO A 1 113 ? -41.422 19.633 -43.149 1.00 40.68 113 PRO A C 1
ATOM 767 O O . PRO A 1 113 ? -41.675 18.465 -43.577 1.00 41.16 113 PRO A O 1
ATOM 771 N N . ILE A 1 114 ? -41.554 19.972 -41.872 1.00 40.70 114 ILE A N 1
ATOM 772 C CA . ILE A 1 114 ? -42.058 18.974 -40.978 1.00 42.08 114 ILE A CA 1
ATOM 773 C C . ILE A 1 114 ? -43.565 18.938 -41.021 1.00 43.40 114 ILE A C 1
ATOM 774 O O . ILE A 1 114 ? -44.237 19.908 -40.672 1.00 43.67 114 ILE A O 1
ATOM 779 N N . PRO A 1 115 ? -44.121 17.822 -41.502 1.00 44.40 115 PRO A N 1
ATOM 780 C CA . PRO A 1 115 ? -45.567 17.881 -41.609 1.00 44.67 115 PRO A CA 1
ATOM 781 C C . PRO A 1 115 ? -46.254 17.892 -40.271 1.00 45.33 115 PRO A C 1
ATOM 782 O O . PRO A 1 115 ? -45.726 17.363 -39.288 1.00 46.28 115 PRO A O 1
ATOM 786 N N . GLU A 1 116 ? -47.444 18.475 -40.221 1.00 46.05 116 GLU A N 1
ATOM 787 C CA . GLU A 1 116 ? -48.304 18.261 -39.059 1.00 46.18 116 GLU A CA 1
ATOM 788 C C . GLU A 1 116 ? -48.355 16.760 -38.807 1.00 45.67 116 GLU A C 1
ATOM 789 O O . GLU A 1 116 ? -48.411 15.956 -39.767 1.00 46.29 116 GLU A O 1
ATOM 795 N N . GLY A 1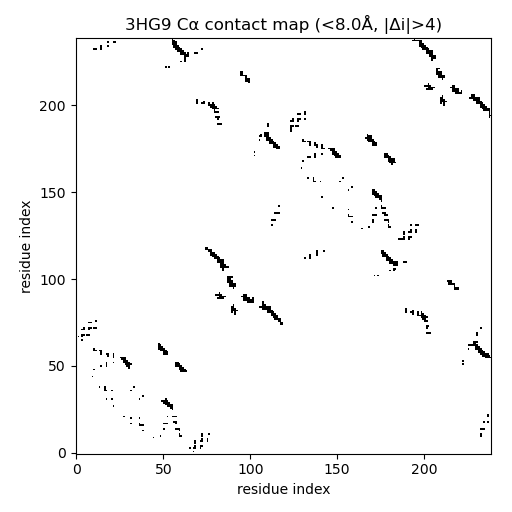 117 ? -48.364 16.384 -37.530 1.00 44.35 117 GLY A N 1
ATOM 796 C CA . GLY A 1 117 ? -48.495 14.996 -37.161 1.00 42.80 117 GLY A CA 1
ATOM 797 C C . GLY A 1 117 ? -47.209 14.179 -37.178 1.00 42.06 117 GLY A C 1
ATOM 798 O O . GLY A 1 117 ? -47.178 13.073 -36.591 1.00 42.34 117 GLY A O 1
ATOM 799 N N . ALA A 1 118 ? -46.148 14.674 -37.827 1.00 40.00 118 ALA A N 1
ATOM 800 C CA . ALA A 1 118 ? -44.858 13.935 -37.783 1.00 39.05 118 ALA A CA 1
ATOM 801 C C . ALA A 1 118 ? -44.367 13.659 -36.334 1.00 38.25 118 ALA A C 1
ATOM 802 O O . ALA A 1 118 ? -44.806 14.350 -35.384 1.00 38.46 118 ALA A O 1
ATOM 804 N N . VAL A 1 119 ? -43.462 12.700 -36.147 1.00 36.24 119 VAL A N 1
ATOM 805 C CA . VAL A 1 119 ? -42.753 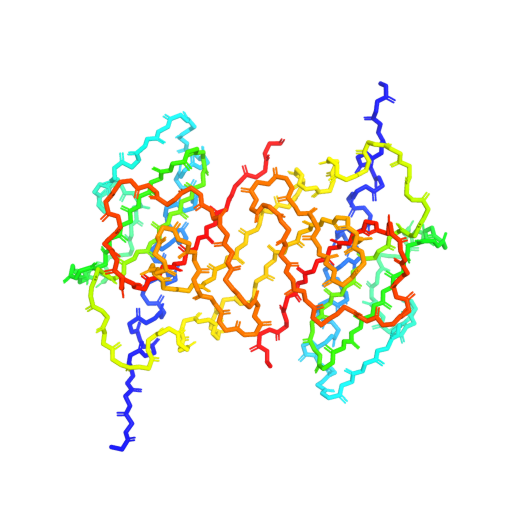12.643 -34.833 1.00 35.52 119 VAL A CA 1
ATOM 806 C C . VAL A 1 119 ? -41.368 13.319 -34.944 1.00 33.58 119 VAL A C 1
ATOM 807 O O . VAL A 1 119 ? -40.690 13.077 -35.928 1.00 32.40 119 VAL A O 1
ATOM 811 N N . VAL A 1 120 ? -40.982 14.144 -33.958 1.00 32.18 120 VAL A N 1
ATOM 812 C CA . VAL A 1 120 ? -39.845 15.112 -34.092 1.00 32.06 120 VAL A CA 1
ATOM 813 C C . VAL A 1 120 ? -38.953 15.204 -32.846 1.00 32.16 120 VAL A C 1
ATOM 814 O O . VAL A 1 120 ? -39.435 15.565 -31.738 1.00 32.86 120 VAL A O 1
ATOM 818 N N . ALA A 1 121 ? -37.664 14.920 -32.992 1.00 30.01 121 ALA A N 1
ATOM 819 C CA . ALA A 1 121 ? -36.813 15.240 -31.920 1.00 29.20 121 ALA A CA 1
ATOM 820 C C . ALA A 1 121 ? -35.980 16.414 -32.325 1.00 29.21 121 ALA A C 1
ATOM 821 O O . ALA A 1 121 ? -35.488 16.442 -33.463 1.00 29.09 121 ALA A O 1
ATOM 823 N N . VAL A 1 122 ? -35.772 17.359 -31.396 1.00 28.45 122 VAL A N 1
ATOM 824 C CA . VAL A 1 122 ? -34.965 18.555 -31.683 1.00 27.67 122 VAL A CA 1
ATOM 825 C C . VAL A 1 122 ? -33.664 18.596 -30.896 1.00 30.24 122 VAL A C 1
ATOM 826 O O . VAL A 1 122 ? -33.659 18.144 -29.787 1.00 30.79 122 VAL A O 1
ATOM 830 N N . LYS A 1 123 ? -32.577 19.146 -31.439 1.00 33.69 123 LYS A N 1
ATOM 831 C CA . LYS A 1 123 ? -31.380 19.508 -30.630 1.00 37.86 123 LYS A CA 1
ATOM 832 C C . LYS A 1 123 ? -30.674 20.766 -31.116 1.00 40.68 123 LYS A C 1
ATOM 833 O O . LYS A 1 123 ? -30.429 20.920 -32.306 1.00 40.62 123 LYS A O 1
ATOM 839 N N . GLU A 1 124 ? -30.321 21.645 -30.182 1.00 44.40 124 GLU A N 1
ATOM 840 C CA . GLU A 1 124 ? -29.578 22.890 -30.470 1.00 48.17 124 GLU A CA 1
ATOM 841 C C . GLU A 1 124 ? -28.051 22.725 -30.420 1.00 49.68 124 GLU A C 1
ATOM 842 O O . GLU A 1 124 ? -27.584 21.609 -30.280 1.00 50.31 124 GLU A O 1
ATOM 848 N N . GLY A 1 125 ? -27.267 23.806 -30.552 1.00 52.80 125 GLY A N 1
ATOM 849 C CA . GLY A 1 125 ? -25.755 23.736 -30.378 1.00 55.87 125 GLY A CA 1
ATOM 850 C C . GLY A 1 125 ? -24.881 24.954 -29.929 1.00 57.81 125 GLY A C 1
ATOM 851 O O . GLY A 1 125 ? -24.272 25.649 -30.770 1.00 59.06 125 GLY A O 1
ATOM 852 N N . HIS A 1 126 ? -24.787 25.187 -28.605 1.00 59.48 126 HIS A N 1
ATOM 853 C CA . HIS A 1 126 ? -23.925 26.231 -27.886 1.00 59.66 126 HIS A CA 1
ATOM 854 C C . HIS A 1 126 ? -23.475 27.640 -28.418 1.00 59.99 126 HIS A C 1
ATOM 855 O O . HIS A 1 126 ? -24.243 28.596 -28.275 1.00 60.27 126 HIS A O 1
ATOM 862 N N . HIS A 1 127 ? -22.266 27.772 -29.001 1.00 60.34 127 HIS A N 1
ATOM 863 C CA . HIS A 1 127 ? -21.455 29.050 -29.020 1.00 60.01 127 HIS A CA 1
ATOM 864 C C . HIS A 1 127 ? -21.526 29.822 -27.706 1.00 59.97 127 HIS A C 1
ATOM 865 O O . HIS A 1 127 ? -22.212 30.840 -27.615 1.00 58.97 127 HIS A O 1
ATOM 872 N N . GLU B 1 8 ? -47.814 -8.988 -29.755 1.00 51.51 8 GLU B N 1
ATOM 873 C CA . GLU B 1 8 ? -47.778 -8.566 -28.337 1.00 51.14 8 GLU B CA 1
ATOM 874 C C . GLU B 1 8 ? -46.945 -7.319 -28.199 1.00 51.12 8 GLU B C 1
ATOM 875 O O . GLU B 1 8 ? -47.299 -6.420 -27.460 1.00 51.88 8 GLU B O 1
ATOM 881 N N . LEU B 1 9 ? -45.845 -7.262 -28.940 1.00 51.21 9 LEU B N 1
ATOM 882 C CA . LEU B 1 9 ? -44.795 -6.262 -28.715 1.00 50.22 9 LEU B CA 1
ATOM 883 C C . LEU B 1 9 ? -44.264 -5.699 -30.045 1.00 50.01 9 LEU B C 1
ATOM 884 O O . LEU B 1 9 ? -44.181 -6.403 -31.063 1.00 49.24 9 LEU B O 1
ATOM 889 N N . ALA B 1 10 ? -43.928 -4.409 -30.016 1.00 49.23 10 ALA B N 1
ATOM 890 C CA . ALA B 1 10 ? -43.376 -3.735 -31.164 1.00 48.03 10 ALA B CA 1
ATOM 891 C C . ALA B 1 10 ? -41.981 -3.303 -30.799 1.00 47.48 10 ALA B C 1
ATOM 892 O O . ALA B 1 10 ? -41.675 -2.975 -29.641 1.00 48.22 10 ALA B O 1
ATOM 894 N N . GLU B 1 11 ? -41.113 -3.341 -31.783 1.00 46.29 11 GLU B N 1
ATOM 895 C CA . GLU B 1 11 ? -39.859 -2.716 -31.559 1.00 45.32 11 GLU B CA 1
ATOM 896 C C . GLU B 1 11 ? -39.605 -1.522 -32.520 1.00 42.54 11 GLU B C 1
ATOM 897 O O . GLU B 1 11 ? -38.506 -1.294 -33.009 1.00 41.39 11 GLU B O 1
ATOM 903 N N . VAL B 1 12 ? -40.671 -0.749 -32.703 1.00 39.90 12 VAL B N 1
ATOM 904 C CA . VAL B 1 12 ? -40.604 0.685 -33.044 1.00 37.71 12 VAL B CA 1
ATOM 905 C C . VAL B 1 12 ? -39.536 1.358 -32.220 1.00 36.57 12 VAL B C 1
ATOM 906 O O . VAL B 1 12 ? -39.166 2.508 -32.461 1.00 35.87 12 VAL B O 1
ATOM 910 N N . ASP B 1 13 ? -39.045 0.586 -31.260 1.00 35.20 13 ASP B N 1
ATOM 911 C CA . ASP B 1 13 ? -37.986 0.954 -30.354 1.00 35.52 13 ASP B CA 1
ATOM 912 C C . ASP B 1 13 ? -36.618 0.923 -31.090 1.00 35.14 13 ASP B C 1
ATOM 913 O O . ASP B 1 13 ? -35.678 1.703 -30.769 1.00 34.95 13 ASP B O 1
ATOM 918 N N . THR B 1 14 ? -36.529 0.036 -32.083 1.00 32.75 14 THR B N 1
ATOM 919 C CA . THR B 1 14 ? -35.431 0.023 -33.008 1.00 31.01 14 THR B CA 1
ATOM 920 C C . THR B 1 14 ? -35.569 1.278 -33.882 1.00 30.89 14 THR B C 1
ATOM 921 O O . THR B 1 14 ? -34.653 2.060 -34.095 1.00 31.45 14 THR B O 1
ATOM 925 N N . LEU B 1 15 ? -36.739 1.504 -34.398 1.00 29.77 15 LEU B N 1
ATOM 926 C CA . LEU B 1 15 ? -36.923 2.690 -35.160 1.00 29.23 15 LEU B CA 1
ATOM 927 C C . LEU B 1 15 ? -36.637 4.027 -34.406 1.00 28.46 15 LEU B C 1
ATOM 928 O O . LEU B 1 15 ? -36.124 4.998 -35.006 1.00 28.59 15 LEU B O 1
ATOM 933 N N . ALA B 1 16 ? -37.024 4.099 -33.128 1.00 27.16 16 ALA B N 1
ATOM 934 C CA . ALA B 1 16 ? -36.813 5.303 -32.320 1.00 26.23 16 ALA B CA 1
ATOM 935 C C . ALA B 1 16 ? -35.323 5.524 -32.096 1.00 25.70 16 ALA B C 1
ATOM 936 O O . ALA B 1 16 ? -34.829 6.627 -32.281 1.00 25.60 16 ALA B O 1
ATOM 938 N N . ARG B 1 17 ? -34.632 4.459 -31.704 1.00 25.92 17 ARG B N 1
ATOM 939 C CA . ARG B 1 17 ? -33.184 4.367 -31.705 1.00 28.66 17 ARG B CA 1
ATOM 940 C C . ARG B 1 17 ? -32.458 4.819 -33.036 1.00 29.14 17 ARG B C 1
ATOM 941 O O . ARG B 1 17 ? -31.488 5.605 -32.978 1.00 30.42 17 ARG B O 1
ATOM 949 N N . SER B 1 18 ? -32.935 4.384 -34.202 1.00 27.35 18 SER B N 1
ATOM 950 C CA . SER B 1 18 ? -32.387 4.869 -35.489 1.00 28.17 18 SER B CA 1
ATOM 951 C C . SER B 1 18 ? -32.624 6.390 -35.648 1.00 28.62 18 SER B C 1
ATOM 952 O O . SER B 1 18 ? -31.701 7.164 -35.953 1.00 28.20 18 SER B O 1
ATOM 955 N N . LEU B 1 19 ? -33.856 6.825 -35.416 1.00 27.20 19 LEU B N 1
ATOM 956 C CA . LEU B 1 19 ? -34.077 8.231 -35.340 1.00 28.67 19 LEU B CA 1
ATOM 957 C C . LEU B 1 19 ? -32.994 8.925 -34.455 1.00 29.19 19 LEU B C 1
ATOM 958 O O . LEU B 1 19 ? -32.318 9.869 -34.899 1.00 28.85 19 LEU B O 1
ATOM 963 N N . LEU B 1 20 ? -32.821 8.464 -33.214 1.00 28.55 20 LEU B N 1
ATOM 964 C CA . LEU B 1 20 ? -31.940 9.209 -32.269 1.00 29.12 20 LEU B CA 1
ATOM 965 C C . LEU B 1 20 ? -30.543 9.233 -32.840 1.00 30.75 20 LEU B C 1
ATOM 966 O O . LEU B 1 20 ? -29.801 10.267 -32.814 1.00 32.77 20 LEU B O 1
ATOM 971 N N . LEU B 1 21 ? -30.198 8.097 -33.407 1.00 30.67 21 LEU B N 1
ATOM 972 C CA . LEU B 1 21 ? -28.895 7.956 -33.964 1.00 31.40 21 LEU B CA 1
ATOM 973 C C . LEU B 1 21 ? -28.685 8.892 -35.164 1.00 30.66 21 LEU B C 1
ATOM 974 O O . LEU B 1 21 ? -27.591 9.450 -35.340 1.00 29.46 21 LEU B O 1
ATOM 979 N N . TYR B 1 22 ? -29.712 9.056 -35.998 1.00 31.44 22 TYR B N 1
ATOM 980 C CA . TYR B 1 22 ? -29.607 9.951 -37.205 1.00 30.85 22 TYR B CA 1
ATOM 981 C C . TYR B 1 22 ? -29.533 11.379 -36.728 1.00 31.26 22 TYR B C 1
ATOM 982 O O . TYR B 1 22 ? -28.674 12.168 -37.147 1.00 29.58 22 TYR B O 1
ATOM 991 N N . ARG B 1 23 ? -30.425 11.682 -35.792 1.00 32.39 23 ARG B N 1
ATOM 992 C CA . ARG B 1 23 ? -30.418 12.981 -35.147 1.00 33.71 23 ARG B CA 1
ATOM 993 C C . ARG B 1 23 ? -29.003 13.434 -34.736 1.00 35.17 23 ARG B C 1
ATOM 994 O O . ARG B 1 23 ? -28.584 14.601 -34.960 1.00 36.87 23 ARG B O 1
ATOM 1002 N N . SER B 1 24 ? -28.258 12.541 -34.117 1.00 34.82 24 SER B N 1
ATOM 1003 C CA . SER B 1 24 ? -26.984 12.982 -33.595 1.00 34.11 24 SER B CA 1
ATOM 1004 C C . SER B 1 24 ? -25.991 13.275 -34.683 1.00 34.60 24 SER B C 1
ATOM 1005 O O . SER B 1 24 ? -25.125 14.138 -34.506 1.00 35.96 24 SER B O 1
ATOM 1008 N N . ARG B 1 25 ? -26.082 12.545 -35.792 1.00 35.39 25 ARG B N 1
ATOM 1009 C CA . ARG B 1 25 ? -25.282 12.861 -37.012 1.00 35.14 25 ARG B CA 1
ATOM 1010 C C . ARG B 1 25 ? -25.567 14.213 -37.599 1.00 34.46 25 ARG B C 1
ATOM 1011 O O . ARG B 1 25 ? -24.679 14.853 -38.099 1.00 35.06 25 ARG B O 1
ATOM 1019 N N . LEU B 1 26 ? -26.821 14.633 -37.593 1.00 35.18 26 LEU B N 1
ATOM 1020 C CA . LEU B 1 26 ? -27.133 16.051 -37.833 1.00 36.00 26 LEU B CA 1
ATOM 1021 C C . LEU B 1 26 ? -26.593 16.958 -36.716 1.00 37.73 26 LEU B C 1
ATOM 1022 O O . LEU B 1 26 ? -25.959 17.946 -37.030 1.00 39.23 26 LEU B O 1
ATOM 1027 N N . ALA B 1 27 ? -26.836 16.655 -35.427 1.00 38.49 27 ALA B N 1
ATOM 1028 C CA . ALA B 1 27 ? -26.399 17.574 -34.368 1.00 39.05 27 ALA B CA 1
ATOM 1029 C C . ALA B 1 27 ? -25.003 18.002 -34.745 1.00 40.51 27 ALA B C 1
ATOM 1030 O O . ALA B 1 27 ? -24.700 19.183 -34.755 1.00 40.31 27 ALA B O 1
ATOM 1032 N N . GLU B 1 28 ? -24.158 17.044 -35.096 1.00 42.20 28 GLU B N 1
ATOM 1033 C CA . GLU B 1 28 ? -22.740 17.318 -34.991 1.00 44.14 28 GLU B CA 1
ATOM 1034 C C . GLU B 1 28 ? -22.145 17.832 -36.273 1.00 44.63 28 GLU B C 1
ATOM 1035 O O . GLU B 1 28 ? -21.191 18.598 -36.256 1.00 45.89 28 GLU B O 1
ATOM 1041 N N . TYR B 1 29 ? -22.700 17.409 -37.381 1.00 44.79 29 TYR B N 1
ATOM 1042 C CA . TYR B 1 29 ? -22.385 18.004 -38.620 1.00 45.46 29 TYR B CA 1
ATOM 1043 C C . TYR B 1 29 ? -22.825 19.447 -38.523 1.00 46.76 29 TYR B C 1
ATOM 1044 O O . TYR B 1 29 ? -22.066 20.323 -38.916 1.00 47.11 29 TYR B O 1
ATOM 1053 N N . ALA B 1 30 ? -24.045 19.700 -38.017 1.00 47.12 30 ALA B N 1
ATOM 1054 C CA . ALA B 1 30 ? -24.572 21.057 -37.875 1.00 48.01 30 ALA B CA 1
ATOM 1055 C C . ALA B 1 30 ? -23.525 22.025 -37.300 1.00 48.99 30 ALA B C 1
ATOM 1056 O O . ALA B 1 30 ? -23.281 23.089 -37.862 1.00 49.65 30 ALA B O 1
ATOM 1058 N N . HIS B 1 31 ? -22.941 21.663 -36.168 1.00 50.59 31 HIS B N 1
ATOM 1059 C CA . HIS B 1 31 ? -21.762 22.328 -35.623 1.00 52.56 31 HIS B CA 1
ATOM 1060 C C . HIS B 1 31 ? -20.616 22.424 -36.681 1.00 52.90 31 HIS B C 1
ATOM 1061 O O . HIS B 1 31 ? -20.395 23.481 -37.246 1.00 53.22 31 HIS B O 1
ATOM 1068 N N . ALA B 1 32 ? -19.910 21.310 -36.922 1.00 53.85 32 ALA B N 1
ATOM 1069 C CA . ALA B 1 32 ? -18.881 21.166 -37.963 1.00 54.00 32 ALA B CA 1
ATOM 1070 C C . ALA B 1 32 ? -19.466 21.443 -39.325 1.00 54.13 32 ALA B C 1
ATOM 1071 O O . ALA B 1 32 ? -19.460 20.564 -40.184 1.00 53.85 32 ALA B O 1
ATOM 1073 N N . ASN B 1 33 ? -19.997 22.659 -39.479 1.00 54.89 33 ASN B N 1
ATOM 1074 C CA . ASN B 1 33 ? -20.539 23.226 -40.733 1.00 56.23 33 ASN B CA 1
ATOM 1075 C C . ASN B 1 33 ? -21.550 24.343 -40.455 1.00 56.27 33 ASN B C 1
ATOM 1076 O O . ASN B 1 33 ? -22.711 24.256 -40.894 1.00 56.25 33 ASN B O 1
ATOM 1081 N N . PRO B 1 34 ? -21.098 25.414 -39.757 1.00 56.12 34 PRO B N 1
ATOM 1082 C CA . PRO B 1 34 ? -21.967 26.477 -39.316 1.00 56.03 34 PRO B CA 1
ATOM 1083 C C . PRO B 1 34 ? -22.484 27.315 -40.479 1.00 56.20 34 PRO B C 1
ATOM 1084 O O . PRO B 1 34 ? -21.728 27.622 -41.438 1.00 57.03 34 PRO B O 1
ATOM 1088 N N . GLY B 1 35 ? -23.770 27.677 -40.380 1.00 55.92 35 GLY B N 1
ATOM 1089 C CA . GLY B 1 35 ? -24.493 28.386 -41.436 1.00 55.69 35 GLY B CA 1
ATOM 1090 C C . GLY B 1 35 ? -24.948 27.365 -42.457 1.00 55.54 35 GLY B C 1
ATOM 1091 O O . GLY B 1 35 ? -24.245 27.102 -43.434 1.00 55.83 35 GLY B O 1
ATOM 1092 N N . PHE B 1 36 ? -26.107 26.761 -42.206 1.00 54.99 36 PHE B N 1
ATOM 1093 C CA . PHE B 1 36 ? -26.637 25.716 -43.066 1.00 54.25 36 PHE B CA 1
ATOM 1094 C C . PHE B 1 36 ? -28.102 25.480 -42.752 1.00 53.66 36 PHE B C 1
ATOM 1095 O O . PHE B 1 36 ? -28.510 25.572 -41.582 1.00 54.02 36 PHE B O 1
ATOM 1103 N N . SER B 1 37 ? -28.889 25.166 -43.780 1.00 51.93 37 SER B N 1
ATOM 1104 C CA . SER B 1 37 ? -30.280 24.825 -43.527 1.00 50.47 37 SER B CA 1
ATOM 1105 C C . SER B 1 37 ? -30.741 23.513 -44.137 1.00 48.91 37 SER B C 1
ATOM 1106 O O . SER B 1 37 ? -31.613 23.436 -44.994 1.00 47.76 37 SER B O 1
ATOM 1109 N N . GLY B 1 38 ? -30.168 22.453 -43.576 1.00 48.73 38 GLY B N 1
ATOM 1110 C CA . GLY B 1 38 ? -30.396 21.093 -44.032 1.00 46.85 38 GLY B CA 1
ATOM 1111 C C . GLY B 1 38 ? -30.141 20.974 -45.523 1.00 45.60 38 GLY B C 1
ATOM 1112 O O . GLY B 1 38 ? -29.504 21.815 -46.153 1.00 45.36 38 GLY B O 1
ATOM 1113 N N . SER B 1 39 ? -30.650 19.921 -46.114 1.00 44.59 39 SER B N 1
ATOM 1114 C CA . SER B 1 39 ? -31.336 18.902 -45.428 1.00 43.53 39 SER B CA 1
ATOM 1115 C C . SER B 1 39 ? -30.422 17.814 -45.866 1.00 42.77 39 SER B C 1
ATOM 1116 O O . SER B 1 39 ? -30.805 17.029 -46.722 1.00 45.35 39 SER B O 1
ATOM 1119 N N . PRO B 1 40 ? -29.204 17.744 -45.278 1.00 41.46 40 PRO B N 1
ATOM 1120 C CA . PRO B 1 40 ? -28.119 17.025 -45.953 1.00 41.09 40 PRO B CA 1
ATOM 1121 C C . PRO B 1 40 ? -28.423 15.563 -46.304 1.00 40.34 40 PRO B C 1
ATOM 1122 O O . PRO B 1 40 ? -29.087 14.885 -45.542 1.00 40.47 40 PRO B O 1
ATOM 1126 N N . ALA B 1 41 ? -27.924 15.083 -47.439 1.00 40.34 41 ALA B N 1
ATOM 1127 C CA . ALA B 1 41 ? -27.975 13.616 -47.717 1.00 40.03 41 ALA B CA 1
ATOM 1128 C C . ALA B 1 41 ? -26.970 12.844 -46.916 1.00 39.28 41 ALA B C 1
ATOM 1129 O O . ALA B 1 41 ? -25.827 13.288 -46.681 1.00 38.13 41 ALA B O 1
ATOM 1131 N N . ASP B 1 42 ? -27.425 11.655 -46.554 1.00 39.11 42 ASP B N 1
ATOM 1132 C CA . ASP B 1 42 ? -26.761 10.764 -45.569 1.00 39.33 42 ASP B CA 1
ATOM 1133 C C . ASP B 1 42 ? -25.290 10.353 -45.897 1.00 39.28 42 ASP B C 1
ATOM 1134 O O . ASP B 1 42 ? -24.647 9.650 -45.100 1.00 37.27 42 ASP B O 1
ATOM 1139 N N . SER B 1 43 ? -24.781 10.792 -47.067 1.00 39.13 43 SER B N 1
ATOM 1140 C CA . SER B 1 43 ? -23.401 10.483 -47.490 1.00 40.13 43 SER B CA 1
ATOM 1141 C C . SER B 1 43 ? -22.488 11.412 -46.705 1.00 39.82 43 SER B C 1
ATOM 1142 O O . SER B 1 43 ? -21.454 11.020 -46.167 1.00 39.08 43 SER B O 1
ATOM 1145 N N . ALA B 1 44 ? -22.889 12.671 -46.655 1.00 40.88 44 ALA B N 1
ATOM 1146 C CA . ALA B 1 44 ? -22.471 13.532 -45.575 1.00 42.08 44 ALA B CA 1
ATOM 1147 C C . ALA B 1 44 ? -23.040 12.780 -44.355 1.00 42.77 44 ALA B C 1
ATOM 1148 O O . ALA B 1 44 ? -23.319 11.546 -44.408 1.00 41.88 44 ALA B O 1
ATOM 1150 N N . LEU B 1 45 ? -23.221 13.486 -43.253 1.00 43.57 45 LEU B N 1
ATOM 1151 C CA . LEU B 1 45 ? -23.605 12.811 -41.995 1.00 43.03 45 LEU B CA 1
ATOM 1152 C C . LEU B 1 45 ? -22.558 11.725 -41.580 1.00 44.21 45 LEU B C 1
ATOM 1153 O O . LEU B 1 45 ? -22.044 11.752 -40.460 1.00 45.91 45 LEU B O 1
ATOM 1158 N N . GLY B 1 46 ? -22.183 10.812 -42.469 1.00 44.82 46 GLY B N 1
ATOM 1159 C CA . GLY B 1 46 ? -21.064 9.890 -42.158 1.00 44.80 46 GLY B CA 1
ATOM 1160 C C . GLY B 1 46 ? -21.599 8.697 -41.407 1.00 45.26 46 GLY B C 1
ATOM 1161 O O . GLY B 1 46 ? -20.951 8.133 -40.496 1.00 45.75 46 GLY B O 1
ATOM 1162 N N . LEU B 1 47 ? -22.824 8.344 -41.774 1.00 44.45 47 LEU B N 1
ATOM 1163 C CA . LEU B 1 47 ? -23.562 7.326 -41.054 1.00 43.07 47 LEU B CA 1
ATOM 1164 C C . LEU B 1 47 ? -22.824 5.983 -41.133 1.00 43.37 47 LEU B C 1
ATOM 1165 O O . LEU B 1 47 ? -21.944 5.786 -42.000 1.00 43.98 47 LEU B O 1
ATOM 1170 N N . PRO B 1 48 ? -23.144 5.071 -40.200 1.00 43.38 48 PRO B N 1
ATOM 1171 C CA . PRO B 1 48 ? -22.547 3.735 -40.216 1.00 42.38 48 PRO B CA 1
ATOM 1172 C C . PRO B 1 48 ? -22.797 2.948 -41.501 1.00 41.70 48 PRO B C 1
ATOM 1173 O O . PRO B 1 48 ? -23.836 3.102 -42.152 1.00 41.74 48 PRO B O 1
ATOM 1177 N N . ALA B 1 49 ? -21.829 2.080 -41.805 1.00 40.60 49 ALA B N 1
ATOM 1178 C CA . ALA B 1 49 ? -21.825 1.222 -42.947 1.00 39.51 49 ALA B CA 1
ATOM 1179 C C . ALA B 1 49 ? -23.156 0.526 -43.005 1.00 38.48 49 ALA B C 1
ATOM 1180 O O . ALA B 1 49 ? -23.929 0.702 -43.978 1.00 37.09 49 ALA B O 1
ATOM 1182 N N . TRP B 1 50 ? -23.416 -0.226 -41.930 1.00 37.31 50 TRP B N 1
ATOM 1183 C CA . TRP B 1 50 ? -24.597 -1.115 -41.827 1.00 36.51 50 TRP B CA 1
ATOM 1184 C C . TRP B 1 50 ? -25.955 -0.407 -41.901 1.00 35.85 50 TRP B C 1
ATOM 1185 O O . TRP B 1 50 ? -26.945 -0.992 -42.347 1.00 35.06 50 TRP B O 1
ATOM 1196 N N . PHE B 1 51 ? -25.997 0.840 -41.420 1.00 34.81 51 PHE B N 1
ATOM 1197 C CA . PHE B 1 51 ? -27.228 1.615 -41.355 1.00 33.27 51 PHE B CA 1
ATOM 1198 C C . PHE B 1 51 ? -27.730 1.920 -42.735 1.00 34.33 51 PHE B C 1
ATOM 1199 O O . PHE B 1 51 ? -27.017 2.589 -43.514 1.00 34.53 51 PHE B O 1
ATOM 1207 N N . ARG B 1 52 ? -28.955 1.447 -43.001 1.00 35.32 52 ARG B N 1
ATOM 1208 C CA . ARG B 1 52 ? -29.755 1.693 -44.210 1.00 36.04 52 ARG B CA 1
ATOM 1209 C C . ARG B 1 52 ? -30.901 2.597 -43.731 1.00 37.64 52 ARG B C 1
ATOM 1210 O O . ARG B 1 52 ? -31.901 2.115 -43.180 1.00 40.20 52 ARG B O 1
ATOM 1218 N N . LYS B 1 53 ? -30.755 3.916 -43.847 1.00 37.46 53 LYS B N 1
ATOM 1219 C CA . LYS B 1 53 ? -31.776 4.797 -43.309 1.00 37.06 53 LYS B CA 1
ATOM 1220 C C . LYS B 1 53 ? -33.086 4.419 -43.986 1.00 36.85 53 LYS B C 1
ATOM 1221 O O . LYS B 1 53 ? -33.073 4.102 -45.169 1.00 35.92 53 LYS B O 1
ATOM 1227 N N . PRO B 1 54 ? -34.196 4.413 -43.221 1.00 36.31 54 PRO B N 1
ATOM 1228 C CA . PRO B 1 54 ? -35.487 4.204 -43.808 1.00 36.84 54 PRO B CA 1
ATOM 1229 C C . PRO B 1 54 ? -36.148 5.518 -44.016 1.00 38.66 54 PRO B C 1
ATOM 1230 O O . PRO B 1 54 ? -36.676 6.101 -43.044 1.00 40.69 54 PRO B O 1
ATOM 1234 N N . VAL B 1 55 ? -36.189 6.028 -45.238 1.00 38.70 55 VAL B N 1
ATOM 1235 C CA . VAL B 1 55 ? -37.097 7.135 -45.336 1.00 38.68 55 VAL B CA 1
ATOM 1236 C C . VAL B 1 55 ? -38.410 6.428 -44.902 1.00 39.18 55 VAL B C 1
ATOM 1237 O O . VAL B 1 55 ? -38.740 5.309 -45.387 1.00 41.24 55 VAL B O 1
ATOM 1241 N N . ARG B 1 56 ? -39.191 7.039 -44.020 1.00 37.86 56 ARG B N 1
ATOM 1242 C CA . ARG B 1 56 ? -39.385 8.472 -43.888 1.00 35.62 56 ARG B CA 1
ATOM 1243 C C . ARG B 1 56 ? -38.541 9.205 -42.805 1.00 35.54 56 ARG B C 1
ATOM 1244 O O . ARG B 1 56 ? -38.877 10.339 -42.462 1.00 36.45 56 ARG B O 1
ATOM 1252 N N . LEU B 1 57 ? -37.438 8.607 -42.325 1.00 33.49 57 LEU B N 1
ATOM 1253 C CA . LEU B 1 57 ? -36.481 9.328 -41.419 1.00 33.05 57 LEU B CA 1
ATOM 1254 C C . LEU B 1 57 ? -35.850 10.502 -42.117 1.00 31.82 57 LEU B C 1
ATOM 1255 O O . LEU B 1 57 ? -34.913 10.365 -42.951 1.00 30.86 57 LEU B O 1
ATOM 1260 N N . GLN B 1 58 ? -36.346 11.661 -41.731 1.00 30.24 58 GLN B N 1
ATOM 1261 C CA . GLN B 1 58 ? -35.990 12.874 -42.396 1.00 29.66 58 GLN B CA 1
ATOM 1262 C C . GLN B 1 58 ? -35.311 13.702 -41.386 1.00 29.01 58 GLN B C 1
ATOM 1263 O O . GLN B 1 58 ? -35.561 13.517 -40.222 1.00 29.37 58 GLN B O 1
ATOM 1269 N N . GLY B 1 59 ? -34.437 14.594 -41.818 1.00 29.30 59 GLY B N 1
ATOM 1270 C CA . GLY B 1 59 ? -33.809 15.500 -40.905 1.00 30.15 59 GLY B CA 1
ATOM 1271 C C . GLY B 1 59 ? -33.769 16.849 -41.560 1.00 31.88 59 GLY B C 1
ATOM 1272 O O . GLY B 1 59 ? -33.887 16.892 -42.770 1.00 30.95 59 GLY B O 1
ATOM 1273 N N . TYR B 1 60 ? -33.579 17.929 -40.767 1.00 33.08 60 TYR B N 1
ATOM 1274 C CA . TYR B 1 60 ? -33.496 19.328 -41.243 1.00 35.01 60 TYR B CA 1
ATOM 1275 C C . TYR B 1 60 ? -32.550 20.110 -40.304 1.00 37.15 60 TYR B C 1
ATOM 1276 O O . TYR B 1 60 ? -32.173 19.640 -39.218 1.00 38.36 60 TYR B O 1
ATOM 1285 N N . ILE B 1 61 ? -32.155 21.302 -40.686 1.00 37.89 61 ILE B N 1
ATOM 1286 C CA . ILE B 1 61 ? -31.467 22.126 -39.740 1.00 38.27 61 ILE B CA 1
ATOM 1287 C C . ILE B 1 61 ? -32.145 23.433 -40.000 1.00 40.43 61 ILE B C 1
ATOM 1288 O O . ILE B 1 61 ? -32.686 23.686 -41.117 1.00 39.62 61 ILE B O 1
ATOM 1293 N N . ALA B 1 62 ? -32.151 24.249 -38.958 1.00 41.12 62 ALA B N 1
ATOM 1294 C CA . ALA B 1 62 ? -32.703 25.575 -39.018 1.00 42.31 62 ALA B CA 1
ATOM 1295 C C . ALA B 1 62 ? -32.129 26.287 -37.767 1.00 43.30 62 ALA B C 1
ATOM 1296 O O . ALA B 1 62 ? -32.176 25.727 -36.663 1.00 43.75 62 ALA B O 1
ATOM 1298 N N . ALA B 1 63 ? -31.564 27.493 -37.950 1.00 43.62 63 ALA B N 1
ATOM 1299 C CA . ALA B 1 63 ? -30.506 27.969 -37.067 1.00 43.66 63 ALA B CA 1
ATOM 1300 C C . ALA B 1 63 ? -29.481 26.840 -37.108 1.00 42.96 63 ALA B C 1
ATOM 1301 O O . ALA B 1 63 ? -29.655 25.925 -37.913 1.00 44.21 63 ALA B O 1
ATOM 1303 N N . GLY B 1 64 ? -28.414 26.895 -36.300 1.00 42.02 64 GLY B N 1
ATOM 1304 C CA . GLY B 1 64 ? -27.553 25.687 -36.065 1.00 40.05 64 GLY B CA 1
ATOM 1305 C C . GLY B 1 64 ? -28.153 24.575 -35.165 1.00 38.01 64 GLY B C 1
ATOM 1306 O O . GLY B 1 64 ? -27.423 23.774 -34.588 1.00 37.10 64 GLY B O 1
ATOM 1307 N N . THR B 1 65 ? -29.483 24.530 -35.072 1.00 37.03 65 THR B N 1
ATOM 1308 C CA . THR B 1 65 ? -30.214 23.512 -34.344 1.00 36.51 65 THR B CA 1
ATOM 1309 C C . THR B 1 65 ? -30.763 22.524 -35.365 1.00 37.86 65 THR B C 1
ATOM 1310 O O . THR B 1 65 ? -31.204 22.946 -36.465 1.00 38.39 65 THR B O 1
ATOM 1314 N N . SER B 1 66 ? -30.819 21.238 -35.013 1.00 36.80 66 SER B N 1
ATOM 1315 C CA . SER B 1 66 ? -31.332 20.288 -35.988 1.00 35.88 66 SER B CA 1
ATOM 1316 C C . SER B 1 66 ? -32.525 19.450 -35.516 1.00 34.91 66 SER B C 1
ATOM 1317 O O . SER B 1 66 ? -32.695 19.222 -34.349 1.00 34.09 66 SER B O 1
ATOM 1320 N N . TYR B 1 67 ? -33.334 18.982 -36.476 1.00 33.76 67 TYR B N 1
ATOM 1321 C CA . TYR B 1 67 ? -34.448 18.141 -36.196 1.00 31.81 67 TYR B CA 1
ATOM 1322 C C . TYR B 1 67 ? -34.383 16.845 -37.000 1.00 33.02 67 TYR B C 1
ATOM 1323 O O . TYR B 1 67 ? -33.986 16.850 -38.167 1.00 33.74 67 TYR B O 1
ATOM 1332 N N . ALA B 1 68 ? -34.815 15.742 -36.414 1.00 32.41 68 ALA B N 1
ATOM 1333 C CA . ALA B 1 68 ? -34.961 14.512 -37.189 1.00 32.81 68 ALA B CA 1
ATOM 1334 C C . ALA B 1 68 ? -36.410 14.082 -37.048 1.00 33.34 68 ALA B C 1
ATOM 1335 O O . ALA B 1 68 ? -36.915 14.124 -35.921 1.00 34.15 68 ALA B O 1
ATOM 1337 N N . PHE B 1 69 ? -37.098 13.722 -38.138 1.00 33.24 69 PHE B N 1
ATOM 1338 C CA . PHE B 1 69 ? -38.527 13.463 -38.039 1.00 33.67 69 PHE B CA 1
ATOM 1339 C C . PHE B 1 69 ? -39.080 12.389 -38.944 1.00 35.55 69 PHE B C 1
ATOM 1340 O O . PHE B 1 69 ? -38.731 12.301 -40.112 1.00 34.74 69 PHE B O 1
ATOM 1348 N N . ILE B 1 70 ? -39.945 11.561 -38.378 1.00 37.38 70 ILE B N 1
ATOM 1349 C CA . ILE B 1 70 ? -40.754 10.669 -39.179 1.00 39.17 70 ILE B CA 1
ATOM 1350 C C . ILE B 1 70 ? -42.066 11.354 -39.484 1.00 40.13 70 ILE B C 1
ATOM 1351 O O . ILE B 1 70 ? -42.900 11.570 -38.609 1.00 40.55 70 ILE B O 1
ATOM 1356 N N . ALA B 1 71 ? -42.189 11.688 -40.769 1.00 41.84 71 ALA B N 1
ATOM 1357 C CA . ALA B 1 71 ? -43.263 12.484 -41.361 1.00 42.33 71 ALA B CA 1
ATOM 1358 C C . ALA B 1 71 ? -44.697 12.003 -41.046 1.00 43.04 71 ALA B C 1
ATOM 1359 O O . ALA B 1 71 ? -45.610 12.854 -40.828 1.00 45.00 71 ALA B O 1
ATOM 1361 N N . SER B 1 72 ? -44.938 10.694 -41.014 1.00 41.73 72 SER B N 1
ATOM 1362 C CA . SER B 1 72 ? -46.236 10.241 -40.517 1.00 41.73 72 SER B CA 1
ATOM 1363 C C . SER B 1 72 ? -46.111 8.935 -39.724 1.00 40.88 72 SER B C 1
ATOM 1364 O O . SER B 1 72 ? -45.887 7.839 -40.286 1.00 40.77 72 SER B O 1
ATOM 1367 N N . PRO B 1 73 ? -46.293 9.054 -38.411 1.00 39.86 73 PRO B N 1
ATOM 1368 C CA . PRO B 1 73 ? -45.683 8.117 -37.481 1.00 39.87 73 PRO B CA 1
ATOM 1369 C C . PRO B 1 73 ? -46.430 6.817 -37.429 1.00 39.34 73 PRO B C 1
ATOM 1370 O O . PRO B 1 73 ? -47.578 6.771 -37.861 1.00 39.71 73 PRO B O 1
ATOM 1374 N N . PRO B 1 74 ? -45.744 5.757 -36.997 1.00 39.11 74 PRO B N 1
ATOM 1375 C CA . PRO B 1 74 ? -46.209 4.439 -36.549 1.00 39.59 74 PRO B CA 1
ATOM 1376 C C . PRO B 1 74 ? -46.536 4.567 -35.132 1.00 39.38 74 PRO B C 1
ATOM 1377 O O . PRO B 1 74 ? -46.169 5.575 -34.562 1.00 41.41 74 PRO B O 1
ATOM 1381 N N . ALA B 1 75 ? -47.202 3.588 -34.531 1.00 39.03 75 ALA B N 1
ATOM 1382 C CA . ALA B 1 75 ? -47.726 3.803 -33.181 1.00 38.38 75 ALA B CA 1
ATOM 1383 C C . ALA B 1 75 ? -46.804 3.336 -32.071 1.00 38.03 75 ALA B C 1
ATOM 1384 O O . ALA B 1 75 ? -46.154 2.309 -32.183 1.00 37.82 75 ALA B O 1
ATOM 1386 N N . GLY B 1 76 ? -46.774 4.101 -30.979 1.00 38.82 76 GLY B N 1
ATOM 1387 C CA . GLY B 1 76 ? -45.849 3.883 -29.841 1.00 37.57 76 GLY B CA 1
ATOM 1388 C C . GLY B 1 76 ? -44.484 4.533 -30.026 1.00 37.51 76 GLY B C 1
ATOM 1389 O O . GLY B 1 76 ? -43.570 4.256 -29.248 1.00 38.53 76 GLY B O 1
ATOM 1390 N N . LEU B 1 77 ? -44.361 5.408 -31.026 1.00 36.87 77 LEU B N 1
ATOM 1391 C CA . LEU B 1 77 ? -43.058 5.900 -31.570 1.00 37.37 77 LEU B CA 1
ATOM 1392 C C . LEU B 1 77 ? -42.634 7.171 -30.874 1.00 38.14 77 LEU B C 1
ATOM 1393 O O . LEU B 1 77 ? -41.423 7.404 -30.675 1.00 39.00 77 LEU B O 1
ATOM 1398 N N . ALA B 1 78 ? -43.620 8.022 -30.562 1.00 38.83 78 ALA B N 1
ATOM 1399 C CA . ALA B 1 78 ? -43.377 9.255 -29.775 1.00 38.34 78 ALA B CA 1
ATOM 1400 C C . ALA B 1 78 ? -42.860 8.810 -28.431 1.00 38.48 78 ALA B C 1
ATOM 1401 O O . ALA B 1 78 ? -41.700 9.090 -28.022 1.00 38.59 78 ALA B O 1
ATOM 1403 N N . ALA B 1 79 ? -43.705 8.055 -27.753 1.00 38.15 79 ALA B N 1
ATOM 1404 C CA . ALA B 1 79 ? -43.336 7.541 -26.458 1.00 38.17 79 ALA B CA 1
ATOM 1405 C C . ALA B 1 79 ? -41.937 6.961 -26.537 1.00 38.59 79 ALA B C 1
ATOM 1406 O O . ALA B 1 79 ? -40.985 7.532 -25.985 1.00 39.04 79 ALA B O 1
ATOM 1408 N N . ALA B 1 80 ? -41.796 5.855 -27.266 1.00 39.13 80 ALA B N 1
ATOM 1409 C CA . ALA B 1 80 ? -40.531 5.119 -27.344 1.00 39.04 80 ALA B CA 1
ATOM 1410 C C . ALA B 1 80 ? -39.344 6.049 -27.548 1.00 39.89 80 ALA B C 1
ATOM 1411 O O . ALA B 1 80 ? -38.256 5.760 -27.048 1.00 41.44 80 ALA B O 1
ATOM 1413 N N . VAL B 1 81 ? -39.540 7.158 -28.274 1.00 39.92 81 VAL B N 1
ATOM 1414 C CA . VAL B 1 81 ? -38.443 8.126 -28.545 1.00 39.15 81 VAL B CA 1
ATOM 1415 C C . VAL B 1 81 ? -38.195 9.084 -27.398 1.00 39.99 81 VAL B C 1
ATOM 1416 O O . VAL B 1 81 ? -37.061 9.443 -27.119 1.00 38.76 81 VAL B O 1
ATOM 1420 N N . ASP B 1 82 ? -39.280 9.561 -26.787 1.00 41.11 82 ASP B N 1
ATOM 1421 C CA . ASP B 1 82 ? -39.211 10.507 -25.665 1.00 42.92 82 ASP B CA 1
ATOM 1422 C C . ASP B 1 82 ?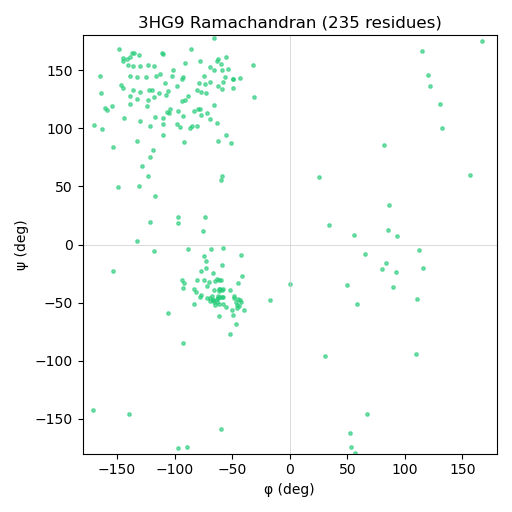 -38.382 9.803 -24.587 1.00 43.44 82 ASP B C 1
ATOM 1423 O O . ASP B 1 82 ? -37.410 10.338 -24.034 1.00 43.30 82 ASP B O 1
ATOM 1428 N N . THR B 1 83 ? -38.715 8.544 -24.381 1.00 43.84 83 THR B N 1
ATOM 1429 C CA . THR B 1 83 ? -37.957 7.699 -23.505 1.00 45.50 83 THR B CA 1
ATOM 1430 C C . THR B 1 83 ? -36.456 7.689 -23.738 1.00 45.03 83 THR B C 1
ATOM 1431 O O . THR B 1 83 ? -35.708 7.945 -22.820 1.00 46.27 83 THR B O 1
ATOM 1435 N N . GLY B 1 84 ? -36.008 7.373 -24.941 1.00 44.87 84 GLY B N 1
ATOM 1436 C CA . GLY B 1 84 ? -34.574 7.231 -25.177 1.00 44.49 84 GLY B CA 1
ATOM 1437 C C . GLY B 1 84 ? -33.801 8.526 -25.260 1.00 45.17 84 GLY B C 1
ATOM 1438 O O . GLY B 1 84 ? -32.630 8.531 -25.648 1.00 45.16 84 GLY B O 1
ATOM 1439 N N . THR B 1 85 ? -34.432 9.636 -24.887 1.00 46.30 85 THR B N 1
ATOM 1440 C CA . THR B 1 85 ? -33.812 10.963 -25.095 1.00 47.33 85 THR B CA 1
ATOM 1441 C C . THR B 1 85 ? -33.288 11.606 -23.803 1.00 48.05 85 THR B C 1
ATOM 1442 O O . THR B 1 85 ? -32.093 11.869 -23.696 1.00 48.06 85 THR B O 1
ATOM 1446 N N . GLU B 1 86 ? -34.171 11.824 -22.833 1.00 48.35 86 GLU B N 1
ATOM 1447 C CA . GLU B 1 86 ? -33.851 12.592 -21.627 1.00 50.07 86 GLU B CA 1
ATOM 1448 C C . GLU B 1 86 ? -34.553 13.948 -21.603 1.00 50.37 86 GLU B C 1
ATOM 1449 O O . GLU B 1 86 ? -35.706 14.028 -21.139 1.00 50.99 86 GLU B O 1
ATOM 1455 N N . SER B 1 87 ? -33.874 14.995 -22.081 1.00 49.51 87 SER B N 1
ATOM 1456 C CA . SER B 1 87 ? -34.518 16.288 -22.296 1.00 49.51 87 SER B CA 1
ATOM 1457 C C . SER B 1 87 ? -33.835 17.344 -21.467 1.00 48.54 87 SER B C 1
ATOM 1458 O O . SER B 1 87 ? -33.334 17.065 -20.366 1.00 48.18 87 SER B O 1
ATOM 1461 N N . ASP B 1 88 ? -33.773 18.560 -22.002 1.00 46.68 88 ASP B N 1
ATOM 1462 C CA . ASP B 1 88 ? -32.868 19.526 -21.390 1.00 45.63 88 ASP B CA 1
ATOM 1463 C C . ASP B 1 88 ? -33.276 20.889 -21.749 1.00 43.74 88 ASP B C 1
ATOM 1464 O O . ASP B 1 88 ? -33.229 21.247 -22.950 1.00 44.44 88 ASP B O 1
ATOM 1469 N N . LEU B 1 89 ? -33.669 21.643 -20.718 1.00 41.22 89 LEU B N 1
ATOM 1470 C CA . LEU B 1 89 ? -34.087 23.044 -20.867 1.00 40.67 89 LEU B CA 1
ATOM 1471 C C . LEU B 1 89 ? -33.381 23.857 -19.853 1.00 40.49 89 LEU B C 1
ATOM 1472 O O . LEU B 1 89 ? -32.845 23.307 -18.894 1.00 40.75 89 LEU B O 1
ATOM 1477 N N . VAL B 1 90 ? -33.364 25.164 -20.068 1.00 40.47 90 VAL B N 1
ATOM 1478 C CA . VAL B 1 90 ? -32.983 26.115 -19.041 1.00 41.24 90 VAL B CA 1
ATOM 1479 C C . VAL B 1 90 ? -33.923 27.279 -19.204 1.00 41.91 90 VAL B C 1
ATOM 1480 O O . VAL B 1 90 ? -34.424 27.500 -20.306 1.00 42.34 90 VAL B O 1
ATOM 1484 N N . GLY B 1 91 ? -34.154 28.031 -18.139 1.00 41.62 91 GLY B N 1
ATOM 1485 C CA . GLY B 1 91 ? -34.902 29.274 -18.249 1.00 41.86 91 GLY B CA 1
ATOM 1486 C C . GLY B 1 91 ? -35.294 29.739 -16.847 1.00 42.90 91 GLY B C 1
ATOM 1487 O O . GLY B 1 91 ? -35.059 29.033 -15.857 1.00 42.19 91 GLY B O 1
ATOM 1488 N N . VAL B 1 92 ? -35.899 30.928 -16.774 1.00 43.44 92 VAL B N 1
ATOM 1489 C CA . VAL B 1 92 ? -36.174 31.631 -15.517 1.00 43.18 92 VAL B CA 1
ATOM 1490 C C . VAL B 1 92 ? -37.563 31.244 -15.099 1.00 43.50 92 VAL B C 1
ATOM 1491 O O . VAL B 1 92 ? -38.417 31.064 -15.983 1.00 42.56 92 VAL B O 1
ATOM 1495 N N . ARG B 1 93 ? -37.779 31.115 -13.779 1.00 43.17 93 ARG B N 1
ATOM 1496 C CA . ARG B 1 93 ? -39.077 30.706 -13.242 1.00 44.04 93 ARG B CA 1
ATOM 1497 C C . ARG B 1 93 ? -40.023 31.854 -13.023 1.00 44.50 93 ARG B C 1
ATOM 1498 O O . ARG B 1 93 ? -39.965 32.564 -11.985 1.00 45.96 93 ARG B O 1
ATOM 1506 N N . ARG B 1 94 ? -40.933 32.005 -13.968 1.00 44.80 94 ARG B N 1
ATOM 1507 C CA . ARG B 1 94 ? -42.070 32.892 -13.796 1.00 44.75 94 ARG B CA 1
ATOM 1508 C C . ARG B 1 94 ? -43.308 32.028 -13.562 1.00 44.90 94 ARG B C 1
ATOM 1509 O O . ARG B 1 94 ? -43.552 30.990 -14.214 1.00 43.25 94 ARG B O 1
ATOM 1517 N N . ASN B 1 95 ? -44.051 32.419 -12.538 1.00 45.35 95 ASN B N 1
ATOM 1518 C CA . ASN B 1 95 ? -44.505 31.385 -11.642 1.00 45.79 95 ASN B CA 1
ATOM 1519 C C . ASN B 1 95 ? -45.640 30.532 -12.050 1.00 47.00 95 ASN B C 1
ATOM 1520 O O . ASN B 1 95 ? -46.778 31.000 -12.267 1.00 47.57 95 ASN B O 1
ATOM 1525 N N . GLY B 1 96 ? -45.271 29.260 -12.178 1.00 47.82 96 GLY B N 1
ATOM 1526 C CA . GLY B 1 96 ? -46.093 28.227 -12.791 1.00 49.11 96 GLY B CA 1
ATOM 1527 C C . GLY B 1 96 ? -45.394 27.830 -14.085 1.00 50.32 96 GLY B C 1
ATOM 1528 O O . GLY B 1 96 ? -45.847 26.861 -14.798 1.00 50.19 96 GLY B O 1
ATOM 1529 N N . GLN B 1 97 ? -44.295 28.564 -14.389 1.00 49.73 97 GLN B N 1
ATOM 1530 C CA . GLN B 1 97 ? -43.638 28.498 -15.723 1.00 50.24 97 GLN B CA 1
ATOM 1531 C C . GLN B 1 97 ? -42.085 28.543 -15.749 1.00 50.76 97 GLN B C 1
ATOM 1532 O O . GLN B 1 97 ? -41.429 29.062 -14.798 1.00 51.08 97 GLN B O 1
ATOM 1538 N N . LEU B 1 98 ? -41.518 28.054 -16.871 1.00 49.97 98 LEU B N 1
ATOM 1539 C CA . LEU B 1 98 ? -40.093 28.166 -17.173 1.00 49.14 98 LEU B CA 1
ATOM 1540 C C . LEU B 1 98 ? -39.892 28.906 -18.471 1.00 49.40 98 LEU B C 1
ATOM 1541 O O . LEU B 1 98 ? -40.024 28.347 -19.552 1.00 50.70 98 LEU B O 1
ATOM 1546 N N . VAL B 1 99 ? -39.533 30.164 -18.366 1.00 49.66 99 VAL B N 1
ATOM 1547 C CA . VAL B 1 99 ? -39.414 31.028 -19.513 1.00 50.19 99 VAL B CA 1
ATOM 1548 C C . VAL B 1 99 ? -38.086 30.826 -20.247 1.00 50.62 99 VAL B C 1
ATOM 1549 O O . VAL B 1 99 ? -37.065 31.317 -19.795 1.00 51.68 99 VAL B O 1
ATOM 1553 N N . THR B 1 100 ? -38.067 30.120 -21.367 1.00 51.47 100 THR B N 1
ATOM 1554 C CA . THR B 1 100 ? -36.824 30.098 -22.171 1.00 52.72 100 THR B CA 1
ATOM 1555 C C . THR B 1 100 ? -36.881 30.831 -23.507 1.00 52.95 100 THR B C 1
ATOM 1556 O O . THR B 1 100 ? -37.499 30.333 -24.462 1.00 52.34 100 THR B O 1
ATOM 1560 N N . ARG B 1 101 ? -36.191 31.971 -23.582 1.00 53.65 101 ARG B N 1
ATOM 1561 C CA . ARG B 1 101 ? -36.169 32.814 -24.803 1.00 55.02 101 ARG B CA 1
ATOM 1562 C C . ARG B 1 101 ? -35.628 32.146 -26.098 1.00 54.77 101 ARG B C 1
ATOM 1563 O O . ARG B 1 101 ? -34.649 32.639 -26.690 1.00 54.85 101 ARG B O 1
ATOM 1571 N N . ARG B 1 102 ? -36.222 31.011 -26.489 1.00 54.62 102 ARG B N 1
ATOM 1572 C CA . ARG B 1 102 ? -36.248 30.537 -27.898 1.00 54.70 102 ARG B CA 1
ATOM 1573 C C . ARG B 1 102 ? -37.477 29.661 -28.089 1.00 54.05 102 ARG B C 1
ATOM 1574 O O . ARG B 1 102 ? -37.979 29.488 -29.224 1.00 54.27 102 ARG B O 1
ATOM 1582 N N . LEU B 1 103 ? -37.958 29.117 -26.973 1.00 52.14 103 LEU B N 1
ATOM 1583 C CA . LEU B 1 103 ? -39.102 28.218 -26.985 1.00 50.43 103 LEU B CA 1
ATOM 1584 C C . LEU B 1 103 ? -40.237 28.765 -26.118 1.00 49.51 103 LEU B C 1
ATOM 1585 O O . LEU B 1 103 ? -41.136 28.016 -25.726 1.00 48.85 103 LEU B O 1
ATOM 1590 N N . GLY B 1 104 ? -40.184 30.075 -25.847 1.00 48.35 104 GLY B N 1
ATOM 1591 C CA . GLY B 1 104 ? -41.181 30.770 -25.046 1.00 47.56 104 GLY B CA 1
ATOM 1592 C C . GLY B 1 104 ? -41.189 30.338 -23.575 1.00 47.39 104 GLY B C 1
ATOM 1593 O O . GLY B 1 104 ? -40.148 30.000 -22.997 1.00 46.49 104 GLY B O 1
ATOM 1594 N N . ALA B 1 105 ? -42.399 30.348 -22.997 1.00 46.63 105 ALA B N 1
ATOM 1595 C CA . ALA B 1 105 ? -42.680 29.909 -21.649 1.00 45.24 105 ALA B CA 1
ATOM 1596 C C . ALA B 1 105 ? -43.172 28.501 -21.705 1.00 45.04 105 ALA B C 1
ATOM 1597 O O . ALA B 1 105 ? -44.230 28.247 -22.235 1.00 45.48 105 ALA B O 1
ATOM 1599 N N . THR B 1 106 ? -42.396 27.588 -21.142 1.00 45.32 106 THR B N 1
ATOM 1600 C CA . THR B 1 106 ? -42.707 26.175 -21.116 1.00 45.47 106 THR B CA 1
ATOM 1601 C C . THR B 1 106 ? -43.207 25.823 -19.696 1.00 45.80 106 THR B C 1
ATOM 1602 O O . THR B 1 106 ? -42.472 25.978 -18.687 1.00 45.07 106 THR B O 1
ATOM 1606 N N . ALA B 1 107 ? -44.473 25.396 -19.634 1.00 46.10 107 ALA B N 1
ATOM 1607 C CA . ALA B 1 107 ? -45.207 25.173 -18.391 1.00 47.02 107 ALA B CA 1
ATOM 1608 C C . ALA B 1 107 ? -44.848 23.844 -17.754 1.00 47.55 107 ALA B C 1
ATOM 1609 O O . ALA B 1 107 ? -45.121 22.787 -18.371 1.00 47.98 107 ALA B O 1
ATOM 1611 N N . ILE B 1 108 ? -44.259 23.878 -16.540 1.00 47.34 108 ILE B N 1
ATOM 1612 C CA . ILE B 1 108 ? -43.844 22.628 -15.854 1.00 47.16 108 ILE B CA 1
ATOM 1613 C C . ILE B 1 108 ? -44.258 22.397 -14.363 1.00 47.10 108 ILE B C 1
ATOM 1614 O O . ILE B 1 108 ? -44.477 23.355 -13.591 1.00 47.55 108 ILE B O 1
ATOM 1619 N N . ALA B 1 109 ? -44.346 21.098 -14.004 1.00 46.83 109 ALA B N 1
ATOM 1620 C CA . ALA B 1 109 ? -44.163 20.581 -12.618 1.00 46.53 109 ALA B CA 1
ATOM 1621 C C . ALA B 1 109 ? -42.857 21.106 -12.029 1.00 45.87 109 ALA B C 1
ATOM 1622 O O . ALA B 1 109 ? -41.819 20.411 -12.184 1.00 47.08 109 ALA B O 1
ATOM 1624 N N . LEU B 1 110 ? -42.874 22.298 -11.403 1.00 43.47 110 LEU B N 1
ATOM 1625 C CA . LEU B 1 110 ? -41.614 22.936 -10.954 1.00 41.69 110 LEU B CA 1
ATOM 1626 C C . LEU B 1 110 ? -41.507 22.825 -9.438 1.00 40.96 110 LEU B C 1
ATOM 1627 O O . LEU B 1 110 ? -42.303 23.435 -8.743 1.00 39.27 110 LEU B O 1
ATOM 1632 N N . PRO B 1 111 ? -40.519 22.066 -8.911 1.00 41.06 111 PRO B N 1
ATOM 1633 C CA . PRO B 1 111 ? -40.499 21.912 -7.456 1.00 41.03 111 PRO B CA 1
ATOM 1634 C C . PRO B 1 111 ? -40.762 23.205 -6.658 1.00 40.86 111 PRO B C 1
ATOM 1635 O O . PRO B 1 111 ? -40.386 24.334 -7.080 1.00 39.90 111 PRO B O 1
ATOM 1639 N N . ALA B 1 112 ? -41.481 22.995 -5.548 1.00 40.59 112 ALA B N 1
ATOM 1640 C CA . ALA B 1 112 ? -41.800 23.995 -4.531 1.00 40.40 112 ALA B CA 1
ATOM 1641 C C . ALA B 1 112 ? -40.555 24.794 -4.080 1.00 40.16 112 ALA B C 1
ATOM 1642 O O . ALA B 1 112 ? -40.628 26.042 -3.980 1.00 40.52 112 ALA B O 1
ATOM 1644 N N . PRO B 1 113 ? -39.406 24.089 -3.844 1.00 39.37 113 PRO B N 1
ATOM 1645 C CA . PRO B 1 113 ? -38.321 24.768 -3.179 1.00 39.64 113 PRO B CA 1
ATOM 1646 C C . PRO B 1 113 ? -37.577 25.673 -4.097 1.00 40.25 113 PRO B C 1
ATOM 1647 O O . PRO B 1 113 ? -36.904 26.597 -3.632 1.00 41.06 113 PRO B O 1
ATOM 1651 N N . ILE B 1 114 ? -37.669 25.400 -5.392 1.00 40.91 114 ILE B N 1
ATOM 1652 C CA . ILE B 1 114 ? -37.233 26.376 -6.360 1.00 41.67 114 ILE B CA 1
ATOM 1653 C C . ILE B 1 114 ? -38.205 27.532 -6.409 1.00 42.38 114 ILE B C 1
ATOM 1654 O O . ILE B 1 114 ? -39.380 27.364 -6.774 1.00 42.96 114 ILE B O 1
ATOM 1659 N N . PRO B 1 115 ? -37.723 28.712 -5.979 1.00 43.06 115 PRO B N 1
ATOM 1660 C CA . PRO B 1 115 ? -38.700 29.767 -5.798 1.00 42.52 115 PRO B CA 1
ATOM 1661 C C . PRO B 1 115 ? -38.699 30.619 -7.024 1.00 42.51 115 PRO B C 1
ATOM 1662 O O . PRO B 1 115 ? -37.988 30.320 -7.977 1.00 42.87 115 PRO B O 1
ATOM 1666 N N . GLU B 1 116 ? -39.470 31.695 -6.955 1.00 43.03 116 GLU B N 1
ATOM 1667 C CA . GLU B 1 116 ? -39.691 32.659 -8.022 1.00 42.58 116 GLU B CA 1
ATOM 1668 C C . GLU B 1 116 ? -38.415 33.225 -8.591 1.00 41.30 116 GLU B C 1
ATOM 1669 O O . GLU B 1 116 ? -37.437 33.353 -7.887 1.00 42.16 116 GLU B O 1
ATOM 1675 N N . GLY B 1 117 ? -38.462 33.596 -9.875 1.00 40.78 117 GLY B N 1
ATOM 1676 C CA . GLY B 1 117 ? -37.360 34.220 -10.588 1.00 38.34 117 GLY B CA 1
ATOM 1677 C C . GLY B 1 117 ? -36.047 33.443 -10.586 1.00 37.33 117 GLY B C 1
ATOM 1678 O O . GLY B 1 117 ? -35.025 33.963 -11.039 1.00 38.06 117 GLY B O 1
ATOM 1679 N N . ALA B 1 118 ? -36.027 32.215 -10.092 1.00 34.97 118 ALA B N 1
ATOM 1680 C CA . ALA B 1 118 ? -34.732 31.500 -10.048 1.00 33.74 118 ALA B CA 1
ATOM 1681 C C . ALA B 1 118 ? -34.358 31.074 -11.460 1.00 33.32 118 ALA B C 1
ATOM 1682 O O . ALA B 1 118 ? -35.246 30.622 -12.198 1.00 32.41 118 ALA B O 1
ATOM 1684 N N . VAL B 1 119 ? -33.079 31.218 -11.853 1.00 32.45 119 VAL B N 1
ATOM 1685 C CA . VAL B 1 119 ? -32.614 30.575 -13.107 1.00 31.00 119 VAL B CA 1
ATOM 1686 C C . VAL B 1 119 ? -32.356 29.091 -12.856 1.00 30.11 119 VAL B C 1
ATOM 1687 O O . VAL B 1 119 ? -31.816 28.722 -11.799 1.00 30.69 119 VAL B O 1
ATOM 1691 N N . VAL B 1 120 ? -32.753 28.267 -13.824 1.00 29.12 120 VAL B N 1
ATOM 1692 C CA . VAL B 1 120 ? -32.941 26.820 -13.645 1.00 28.78 120 VAL B CA 1
ATOM 1693 C C . VAL B 1 120 ? -32.432 25.934 -14.816 1.00 29.41 120 VAL B C 1
ATOM 1694 O O . VAL B 1 120 ? -32.869 26.071 -15.972 1.00 31.26 120 VAL B O 1
ATOM 1698 N N . ALA B 1 121 ? -31.612 24.945 -14.524 1.00 28.95 121 ALA B N 1
ATOM 1699 C CA . ALA B 1 121 ? -31.278 23.978 -15.545 1.00 29.86 121 ALA B CA 1
ATOM 1700 C C . ALA B 1 121 ? -31.951 22.663 -15.273 1.00 30.67 121 ALA B C 1
ATOM 1701 O O . ALA B 1 121 ? -31.802 22.103 -14.161 1.00 30.66 121 ALA B O 1
ATOM 1703 N N . VAL B 1 122 ? -32.641 22.146 -16.297 1.00 30.86 122 VAL B N 1
ATOM 1704 C CA . VAL B 1 122 ? -33.523 21.006 -16.148 1.00 30.85 122 VAL B CA 1
ATOM 1705 C C . VAL B 1 122 ? -33.045 19.856 -16.992 1.00 31.18 122 VAL B C 1
ATOM 1706 O O . VAL B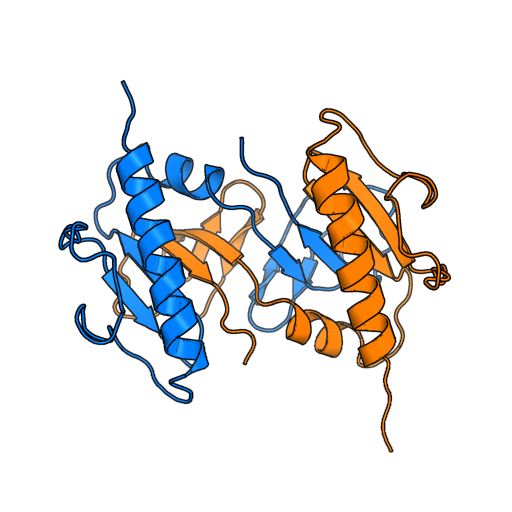 1 122 ? -32.845 19.986 -18.184 1.00 33.00 122 VAL B O 1
ATOM 1710 N N . LYS B 1 123 ? -32.872 18.697 -16.404 1.00 31.69 123 LYS B N 1
ATOM 1711 C CA . LYS B 1 123 ? -32.293 17.604 -17.143 1.00 32.06 123 LYS B CA 1
ATOM 1712 C C . LYS B 1 123 ? -33.189 16.435 -16.847 1.00 34.74 123 LYS B C 1
ATOM 1713 O O . LYS B 1 123 ? -32.940 15.695 -15.872 1.00 33.02 123 LYS B O 1
ATOM 1719 N N . GLU B 1 124 ? -34.239 16.244 -17.648 1.00 36.88 124 GLU B N 1
ATOM 1720 C CA . GLU B 1 124 ? -35.032 15.059 -17.371 1.00 41.23 124 GLU B CA 1
ATOM 1721 C C . GLU B 1 124 ? -34.158 13.749 -17.234 1.00 43.03 124 GLU B C 1
ATOM 1722 O O . GLU B 1 124 ? -33.100 13.571 -17.865 1.00 41.97 124 GLU B O 1
ATOM 1728 N N . GLY B 1 125 ? -34.577 12.907 -16.293 1.00 46.29 125 GLY B N 1
ATOM 1729 C CA . GLY B 1 125 ? -33.847 11.708 -15.904 1.00 50.23 125 GLY B CA 1
ATOM 1730 C C . GLY B 1 125 ? -34.407 10.493 -16.614 1.00 53.41 125 GLY B C 1
ATOM 1731 O O . GLY B 1 125 ? -34.253 9.359 -16.112 1.00 54.23 125 GLY B O 1
ATOM 1732 N N . HIS B 1 126 ? -35.054 10.752 -17.767 1.00 55.63 126 HIS B N 1
ATOM 1733 C CA . HIS B 1 126 ? -35.658 9.752 -18.691 1.00 58.46 126 HIS B CA 1
ATOM 1734 C C . HIS B 1 126 ? -36.291 8.435 -18.084 1.00 59.97 126 HIS B C 1
ATOM 1735 O O . HIS B 1 126 ? -36.552 7.438 -18.807 1.00 60.54 126 HIS B O 1
ATOM 1742 N N . HIS B 1 127 ? -36.553 8.461 -16.773 1.00 61.01 127 HIS B N 1
ATOM 1743 C CA . HIS B 1 127 ? -37.323 7.408 -16.131 1.00 61.84 127 HIS B CA 1
ATOM 1744 C C . HIS B 1 127 ? -38.658 7.917 -15.577 1.00 61.65 127 HIS B C 1
ATOM 1745 O O . HIS B 1 127 ? -39.392 8.622 -16.269 1.00 61.21 127 HIS B O 1
#

B-factor: mean 42.62, std 9.74, range [13.39, 114.01]

Foldseek 3Di:
DDPVLVVLVLLVLQQVLVLVLCVVDQPDKDQCDVVSSPPPVVDDRPPQFTWIADNHDIDTDHDVDDPVNVVSNPQVAKDKDWAFPDDCWGAHPPPGTHNDRDDDPRDGGDTDMDIGDHD/DDDCLLVVLVLLVLLQVLLLVVLVVPD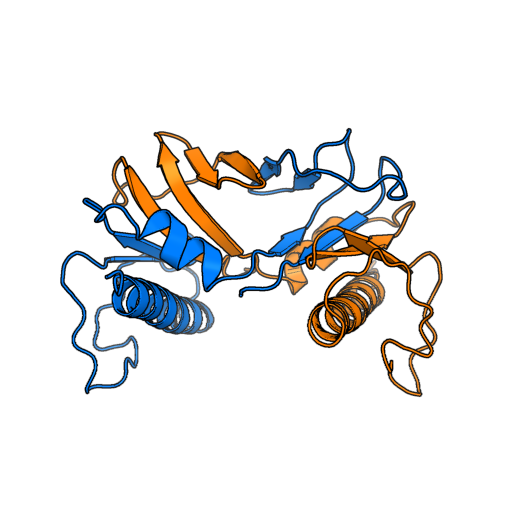DDWDFDDVVRSVDDPPDDDDPVFGKTADHSHIDTDRPDDDPPNVVSNLLVPWDKDKAFDDDQWGADVPVGTDGDPDDPVPDHRDIDIDTGPSD

Solvent-accessible surface area: 12178 Å² total; per-residue (Å²): 242,74,133,32,51,87,39,1,149,18,0,25,61,5,14,47,82,0,16,107,37,14,156,79,55,114,84,68,52,11,73,22,53,52,97,72,9,51,32,40,90,193,21,215,35,42,113,155,0,82,3,49,0,21,102,27,12,1,9,0,4,4,38,102,38,64,105,41,0,33,37,15,0,12,57,36,10,54,3,12,4,6,2,37,26,156,80,35,70,0,57,8,119,188,20,45,51,3,65,15,86,17,16,99,58,2,48,126,32,0,2,0,0,5,51,28,42,96,201,216,140,60,114,30,46,84,34,2,190,18,0,28,54,7,12,53,90,0,21,121,52,4,115,66,77,121,80,76,69,11,70,14,73,47,111,43,17,49,30,29,110,187,29,203,33,46,104,117,0,69,6,44,1,22,80,50,22,0,7,0,1,0,21,82,63,47,94,47,2,20,38,22,0,39,76,48,20,54,16,20,6,1,6,35,35,156,92,43,61,0,40,2,135,102,7,41,54,2,56,27,89,18,15,96,80,1,43,116,31,0,4,0,0,8,38,38,23,62,213